Protein AF-A0A538Q6Q7-F1 (afdb_monomer)

Nearest PDB structures (foldseek):
  5xlx-assembly1_D  TM=7.899E-01  e=2.349E-04  Pseudomonas aeruginosa PAO1
  5xly-assembly1_A  TM=3.651E-01  e=7.826E-05  Pseudomonas aeruginosa PAO1
  5y4s-assembly9_I  TM=3.661E-01  e=9.799E-04  Pseudomonas aeruginosa PAO1
  6gx7-assembly2_F  TM=3.692E-01  e=1.803E-02  synthetic construct
  5n3u-assembly1_B-2  TM=3.814E-01  e=4.110E-02  Nostoc sp. PCC 7120 = FACHB-418

pLDDT: mean 85.72, std 11.38, range [40.69, 98.19]

Secondary structure (DSSP, 8-state):
-------PPPHHHHHHHHHHHHHHHTGGGGHHHHHHHTT-SSHHHHHHHHHHHHHTTHHHHHHHHHHHHHT---HHHHHHHHHHHHT--S-TT-HHHHHGGG-S-HHHHHHT--S-EEEEEE-SSGGGS-HHHHHHHHHHHHHTEEEEEEEEE-GGG--GGGT-SEEEEEETTEEEEEE--

Radius of gyration: 20.29 Å; Cα contacts (8 Å, |Δi|>4): 225; chains: 1; bounding box: 48×34×66 Å

Foldseek 3Di:
DDDDPDPDDDPVLVVLLVVLVVLLVVQLVSQVVLLVQCPPPDPVSNVSSLVSLQASAPSNLLVLLVCLQPPCPDPSSLVSSLSSLLSHDYDVDDVSLVVQCVRPDPSSNVSSDNAADLEAEDEPPQVVDDPVVSVVVVVVNLVRYDQNHKYKYALVNDPPVPPDQWDWDDDPRIIITHHDD

Solvent-accessible surface area (backbone atoms only — not comparable to full-atom values): 10324 Å² total; per-residue (Å²): 138,82,77,81,77,73,92,69,81,50,72,72,51,50,56,51,42,55,48,43,55,54,29,47,75,53,42,60,79,18,41,69,60,38,59,57,33,48,70,45,90,48,67,68,46,20,53,48,21,29,53,37,44,6,70,48,11,66,57,30,46,58,60,49,48,50,38,57,72,71,60,61,86,39,73,67,48,44,52,44,48,39,53,16,59,58,61,37,53,64,77,94,72,45,72,61,54,57,52,32,66,72,44,91,48,69,69,42,30,60,56,57,58,67,63,68,30,65,62,45,81,56,60,91,57,56,80,82,48,56,71,76,55,40,50,56,51,50,53,57,53,56,75,30,38,34,86,87,16,39,39,37,32,36,66,92,48,64,63,82,86,68,78,60,67,52,49,77,46,77,59,89,83,36,43,32,33,32,66,69,128

Sequence (181 aa):
MTTPRAFSLTEAEHRRIERIDQLVLLGAAGVGELMADLNDASWTVRRAAVAGLAALGDDAVDPLCRWLSRDRSSERAISAVVDALSASVGASATPVVLGLFDDPRPAVVSDAAPGVFDAILCRNVLIYFQDERILRVIDRLVEHLAPDGLIAVGASESLLRFGTRLMCEERGSSFFYRCVR

Mean predicted aligned error: 10.94 Å

Structure (mmCIF, N/CA/C/O backbone):
data_AF-A0A538Q6Q7-F1
#
_entry.id   AF-A0A538Q6Q7-F1
#
loop_
_atom_site.group_PDB
_atom_site.id
_atom_site.type_symbol
_atom_site.label_atom_id
_atom_site.label_alt_id
_atom_site.label_comp_id
_atom_site.label_asym_id
_atom_site.label_entity_id
_atom_site.label_seq_id
_atom_site.pdbx_PDB_ins_code
_atom_site.Cartn_x
_atom_site.Cartn_y
_atom_site.Cartn_z
_atom_site.occupancy
_atom_site.B_iso_or_equiv
_atom_site.auth_seq_id
_atom_site.auth_comp_id
_atom_site.auth_asym_id
_atom_site.auth_atom_id
_atom_site.pdbx_PDB_model_num
ATOM 1 N N . MET A 1 1 ? 24.568 2.390 36.985 1.00 40.69 1 MET A N 1
ATOM 2 C CA . MET A 1 1 ? 24.069 1.380 36.029 1.00 40.69 1 MET A CA 1
ATOM 3 C C . MET A 1 1 ? 22.595 1.657 35.802 1.00 40.69 1 MET A C 1
ATOM 5 O O . MET A 1 1 ? 21.788 1.356 36.667 1.00 40.69 1 MET A O 1
ATOM 9 N N . THR A 1 2 ? 22.262 2.337 34.710 1.00 42.75 2 THR A N 1
ATOM 10 C CA . THR A 1 2 ? 20.883 2.637 34.306 1.00 42.75 2 THR A CA 1
ATOM 11 C C . THR A 1 2 ? 20.399 1.471 33.454 1.00 42.75 2 THR A C 1
ATOM 13 O O . THR A 1 2 ? 20.942 1.217 32.382 1.00 42.75 2 THR A O 1
ATOM 16 N N . THR A 1 3 ? 19.436 0.711 33.960 1.00 42.72 3 THR A N 1
ATOM 17 C CA . THR A 1 3 ? 18.770 -0.375 33.235 1.00 42.72 3 THR A CA 1
ATOM 18 C C . THR A 1 3 ? 18.119 0.189 31.964 1.00 42.72 3 THR A C 1
ATOM 20 O O . THR A 1 3 ? 17.468 1.236 32.045 1.00 42.72 3 THR A O 1
ATOM 23 N N . PRO A 1 4 ? 18.261 -0.453 30.791 1.00 42.72 4 PRO A N 1
ATOM 24 C CA . PRO A 1 4 ? 17.541 -0.017 29.605 1.00 42.72 4 PRO A CA 1
ATOM 25 C C . PRO A 1 4 ? 16.043 -0.216 29.853 1.00 42.72 4 PRO A C 1
ATOM 27 O O . PRO A 1 4 ? 15.605 -1.323 30.169 1.00 42.72 4 PRO A O 1
ATOM 30 N N . ARG A 1 5 ? 15.249 0.860 29.754 1.00 50.00 5 ARG A N 1
ATOM 31 C CA . ARG A 1 5 ? 13.786 0.753 29.715 1.00 50.00 5 ARG A CA 1
ATOM 32 C C . ARG A 1 5 ? 13.439 -0.108 28.505 1.00 50.00 5 ARG A C 1
ATOM 34 O O . ARG A 1 5 ? 13.648 0.322 27.373 1.00 50.00 5 ARG A O 1
ATOM 41 N N . ALA A 1 6 ? 12.914 -1.307 28.745 1.00 52.84 6 ALA A N 1
ATOM 42 C CA . ALA A 1 6 ? 12.124 -1.999 27.740 1.00 52.84 6 ALA A CA 1
ATOM 43 C C . ALA A 1 6 ? 11.073 -1.002 27.230 1.00 52.84 6 ALA A C 1
ATOM 45 O O . ALA A 1 6 ? 10.465 -0.294 28.037 1.00 52.84 6 ALA A O 1
ATOM 46 N N . PHE A 1 7 ? 10.917 -0.886 25.913 1.00 58.72 7 PHE A N 1
ATOM 47 C CA . PHE A 1 7 ? 9.891 -0.054 25.289 1.00 58.72 7 PHE A CA 1
ATOM 48 C C . PHE A 1 7 ? 8.505 -0.623 25.642 1.00 58.72 7 PHE A C 1
ATOM 50 O O . PHE A 1 7 ? 7.907 -1.353 24.861 1.00 58.72 7 PHE A O 1
ATOM 57 N N . SER A 1 8 ? 8.023 -0.361 26.857 1.00 78.50 8 SER A N 1
ATOM 58 C CA . SER A 1 8 ? 6.691 -0.746 27.309 1.00 78.50 8 SER A CA 1
ATOM 59 C C . SER A 1 8 ? 5.695 0.304 26.841 1.00 78.50 8 SER A C 1
ATOM 61 O O . SER A 1 8 ? 5.878 1.490 27.131 1.00 78.50 8 SER A O 1
ATOM 63 N N . LEU A 1 9 ? 4.646 -0.134 26.151 1.00 86.81 9 LEU A N 1
ATOM 64 C CA . LEU A 1 9 ? 3.527 0.720 25.770 1.00 86.81 9 LEU A CA 1
ATOM 65 C C . LEU A 1 9 ? 2.916 1.385 27.006 1.00 86.81 9 LEU A C 1
ATOM 67 O O . LEU A 1 9 ? 2.760 0.766 28.061 1.00 86.81 9 LEU A O 1
ATOM 71 N N . THR A 1 10 ? 2.564 2.656 26.870 1.00 93.38 10 THR A N 1
ATOM 72 C CA . THR A 1 10 ? 1.807 3.377 27.891 1.00 93.38 10 THR A CA 1
ATOM 73 C C . THR A 1 10 ? 0.378 2.839 27.969 1.00 93.38 10 THR A C 1
ATOM 75 O O . THR A 1 10 ? -0.171 2.333 26.993 1.00 93.38 10 THR A O 1
ATOM 78 N N . GLU A 1 11 ? -0.272 3.000 29.119 1.00 93.69 11 GLU A N 1
ATOM 79 C CA . GLU A 1 11 ? -1.697 2.672 29.294 1.00 93.69 11 GLU A CA 1
ATOM 80 C C . GLU A 1 11 ? -2.585 3.381 28.255 1.00 93.69 11 GLU A C 1
ATOM 82 O O . GLU A 1 11 ? -3.545 2.828 27.727 1.00 93.69 11 GLU A O 1
ATOM 87 N N . ALA A 1 12 ? -2.237 4.625 27.912 1.00 94.75 12 ALA A N 1
ATOM 88 C CA . ALA A 1 12 ? -2.961 5.382 26.904 1.00 94.75 12 ALA A CA 1
ATOM 89 C C . ALA A 1 12 ? -2.804 4.782 25.495 1.00 94.75 12 ALA A C 1
ATOM 91 O O . ALA A 1 12 ? -3.757 4.833 24.722 1.00 94.75 12 ALA A O 1
ATOM 92 N N . GLU A 1 13 ? -1.628 4.245 25.153 1.00 96.12 13 GLU A N 1
ATOM 93 C CA . GLU A 1 13 ? -1.404 3.543 23.883 1.00 96.12 13 GLU A CA 1
ATOM 94 C C . GLU A 1 13 ? -2.156 2.215 23.841 1.00 96.12 13 GLU A C 1
ATOM 96 O O . GLU A 1 13 ? -2.820 1.960 22.842 1.00 96.12 13 GLU A O 1
ATOM 101 N N . HIS A 1 14 ? -2.138 1.428 24.925 1.00 95.88 14 HIS A N 1
ATOM 102 C CA . HIS A 1 14 ? -2.917 0.186 25.011 1.00 95.88 14 HIS A CA 1
ATOM 103 C C . HIS A 1 14 ? -4.401 0.433 24.740 1.00 95.88 14 HIS A C 1
ATOM 105 O O . HIS A 1 14 ? -4.958 -0.187 23.843 1.00 95.88 14 HIS A O 1
ATOM 111 N N . ARG A 1 15 ? -5.018 1.420 25.404 1.00 96.62 15 ARG A N 1
ATOM 112 C CA . ARG A 1 15 ? -6.436 1.748 25.172 1.00 96.62 15 ARG A CA 1
ATOM 113 C C . ARG A 1 15 ? -6.750 2.156 23.732 1.00 96.62 15 ARG A C 1
ATOM 115 O O . ARG A 1 15 ? -7.837 1.870 23.240 1.00 96.62 15 ARG A O 1
ATOM 122 N N . ARG A 1 16 ? -5.836 2.855 23.047 1.00 97.06 16 ARG A N 1
ATOM 123 C CA . ARG A 1 16 ? -6.036 3.228 21.634 1.00 97.06 16 ARG A CA 1
ATOM 124 C C . ARG A 1 16 ? -5.852 2.037 20.695 1.00 97.06 16 ARG A C 1
ATOM 126 O O . ARG A 1 16 ? -6.595 1.934 19.729 1.00 97.06 16 ARG A O 1
ATOM 133 N N . ILE A 1 17 ? -4.928 1.128 20.999 1.00 97.25 17 ILE A N 1
ATOM 134 C CA . ILE A 1 17 ? -4.758 -0.124 20.249 1.00 97.25 17 ILE A CA 1
ATOM 135 C C . ILE A 1 17 ? -5.982 -1.031 20.440 1.00 97.25 17 ILE A C 1
ATOM 137 O O . ILE A 1 17 ? -6.540 -1.497 19.457 1.00 97.25 17 ILE A O 1
ATOM 141 N N . GLU A 1 18 ? -6.491 -1.176 21.664 1.00 96.94 18 GLU A N 1
ATOM 142 C CA . GLU A 1 18 ? -7.738 -1.912 21.915 1.00 96.94 18 GLU A CA 1
ATOM 143 C C . GLU A 1 18 ? -8.925 -1.291 21.165 1.00 96.94 18 GLU A C 1
ATOM 145 O O . GLU A 1 18 ? -9.759 -2.011 20.619 1.00 96.94 18 GLU A O 1
ATOM 150 N N . ARG A 1 19 ? -8.998 0.048 21.080 1.00 97.75 19 ARG A N 1
ATOM 151 C CA . ARG A 1 19 ? -10.000 0.739 20.252 1.00 97.75 19 ARG A CA 1
ATOM 152 C C . ARG A 1 19 ? -9.874 0.351 18.778 1.00 97.75 19 ARG A C 1
ATOM 154 O O . ARG A 1 19 ? -10.895 0.097 18.149 1.00 97.75 19 ARG A O 1
ATOM 161 N N . ILE A 1 20 ? -8.656 0.310 18.240 1.00 98.19 20 ILE A N 1
ATOM 162 C CA . ILE A 1 20 ? -8.386 -0.123 16.861 1.00 98.19 20 ILE A CA 1
ATOM 163 C C . ILE A 1 20 ? -8.899 -1.549 16.643 1.00 98.19 20 ILE A C 1
ATOM 165 O O . ILE A 1 20 ? -9.608 -1.785 15.668 1.00 98.19 20 ILE A O 1
ATOM 169 N N . ASP A 1 21 ? -8.644 -2.467 17.578 1.00 97.75 21 ASP A N 1
ATOM 170 C CA . ASP A 1 21 ? -9.140 -3.845 17.484 1.00 97.75 21 ASP A CA 1
ATOM 171 C C . ASP A 1 21 ? -10.678 -3.893 17.443 1.00 97.75 21 ASP A C 1
ATOM 173 O O . ASP A 1 21 ? -11.260 -4.636 16.652 1.00 97.75 21 ASP A O 1
ATOM 177 N N . GLN A 1 22 ? -11.360 -3.047 18.227 1.00 97.88 22 GLN A N 1
ATOM 178 C CA . GLN A 1 22 ? -12.822 -2.922 18.154 1.00 97.88 22 GLN A CA 1
ATOM 179 C C . GLN A 1 22 ? -13.298 -2.366 16.806 1.00 97.88 22 GLN A C 1
ATOM 181 O O . GLN A 1 22 ? -14.300 -2.838 16.276 1.00 97.88 22 GLN A O 1
ATOM 186 N N . LEU A 1 23 ? -12.594 -1.387 16.227 1.00 98.12 23 LEU A N 1
ATOM 187 C CA . LEU A 1 23 ? -12.933 -0.841 14.909 1.00 98.12 23 LEU A CA 1
ATOM 188 C C . LEU A 1 23 ? -12.783 -1.891 13.803 1.00 98.12 23 LEU A C 1
ATOM 190 O O . LEU A 1 23 ? -13.618 -1.937 12.904 1.00 98.12 23 LEU A O 1
ATOM 194 N N . VAL A 1 24 ? -11.776 -2.764 13.890 1.00 96.94 24 VAL A N 1
ATOM 195 C CA . VAL A 1 24 ? -11.612 -3.889 12.955 1.00 96.94 24 VAL A CA 1
ATOM 196 C C . VAL A 1 24 ? -12.802 -4.849 13.044 1.00 96.94 24 VAL A C 1
ATOM 198 O O . VAL A 1 24 ? -13.321 -5.279 12.017 1.00 96.94 24 VAL A O 1
ATOM 201 N N . LEU A 1 25 ? -13.311 -5.129 14.249 1.00 96.44 25 LEU A N 1
ATOM 202 C CA . LEU A 1 25 ? -14.508 -5.965 14.429 1.00 96.44 25 LEU A CA 1
ATOM 203 C C . LEU A 1 25 ? -15.784 -5.346 13.830 1.00 96.44 25 LEU A C 1
ATOM 205 O O . LEU A 1 25 ? -16.726 -6.077 13.529 1.00 96.44 25 LEU A O 1
ATOM 209 N N . LEU A 1 26 ? -15.828 -4.023 13.641 1.00 96.56 26 LEU A N 1
ATOM 210 C CA . LEU A 1 26 ? -16.947 -3.330 12.991 1.00 96.56 26 LEU A CA 1
ATOM 211 C C . LEU A 1 26 ? -16.911 -3.411 11.453 1.00 96.56 26 LEU A C 1
ATOM 213 O O . LEU A 1 26 ? -17.870 -2.977 10.809 1.00 96.56 26 LEU A O 1
ATOM 217 N N . GLY A 1 27 ? -15.839 -3.941 10.853 1.00 94.19 27 GLY A N 1
ATOM 218 C CA . GLY A 1 27 ? -15.705 -4.057 9.398 1.00 94.19 27 GLY A CA 1
ATOM 219 C C . GLY A 1 27 ? -15.633 -2.695 8.698 1.00 94.19 27 GLY A C 1
ATOM 220 O O . GLY A 1 27 ? -15.076 -1.731 9.231 1.00 94.19 27 GLY A O 1
ATOM 221 N N . ALA A 1 28 ? -16.270 -2.582 7.527 1.00 93.19 28 ALA A N 1
ATOM 222 C CA . ALA A 1 28 ? -16.399 -1.340 6.755 1.00 93.19 28 ALA A CA 1
ATOM 223 C C . ALA A 1 28 ? -16.788 -0.092 7.578 1.00 93.19 28 ALA A C 1
ATOM 225 O O . ALA A 1 28 ? -16.322 1.013 7.290 1.00 93.19 28 ALA A O 1
ATOM 226 N N . ALA A 1 29 ? -17.616 -0.239 8.620 1.00 96.12 29 ALA A N 1
ATOM 227 C CA . ALA A 1 29 ? -18.034 0.885 9.462 1.00 96.12 29 ALA A CA 1
ATOM 228 C C . ALA A 1 29 ? -16.882 1.482 10.296 1.00 96.12 29 ALA A C 1
ATOM 230 O O . ALA A 1 29 ? -16.939 2.655 10.663 1.00 96.12 29 ALA A O 1
ATOM 231 N N . GLY A 1 30 ? -15.832 0.701 10.576 1.00 96.56 30 GLY A N 1
ATOM 232 C CA . GLY A 1 30 ? -14.651 1.138 11.322 1.00 96.56 30 GLY A CA 1
ATOM 233 C C . GLY A 1 30 ? -13.582 1.836 10.474 1.00 96.56 30 GLY A C 1
ATOM 234 O O . GLY A 1 30 ? -12.715 2.512 11.028 1.00 96.56 30 GLY A O 1
ATOM 235 N N . VAL A 1 31 ? -13.644 1.724 9.141 1.00 96.00 31 VAL A N 1
ATOM 236 C CA . VAL A 1 31 ? -12.573 2.175 8.229 1.00 96.00 31 VAL A CA 1
ATOM 237 C C . VAL A 1 31 ? -12.261 3.664 8.381 1.00 96.00 31 VAL A C 1
ATOM 239 O O . VAL A 1 31 ? -11.093 4.039 8.455 1.00 96.00 31 VAL A O 1
ATOM 242 N N . GLY A 1 32 ? -13.280 4.523 8.467 1.00 94.75 32 GLY A N 1
ATOM 243 C CA . GLY A 1 32 ? -13.073 5.973 8.568 1.00 94.75 32 GLY A CA 1
ATOM 244 C C . GLY A 1 32 ? -12.296 6.389 9.822 1.00 94.75 32 GLY A C 1
ATOM 245 O O . GLY A 1 32 ? -11.403 7.232 9.749 1.00 94.75 32 GLY A O 1
ATOM 246 N N . GLU A 1 33 ? -12.588 5.759 10.960 1.00 96.56 33 GLU A N 1
ATOM 247 C CA . GLU A 1 33 ? -11.885 6.008 12.225 1.00 96.56 33 GLU A CA 1
ATOM 248 C C . GLU A 1 33 ? -10.461 5.435 12.206 1.00 96.56 33 GLU A C 1
ATOM 250 O O . GLU A 1 33 ? -9.523 6.108 12.632 1.00 96.56 33 GLU A O 1
ATOM 255 N N . LEU A 1 34 ? -10.271 4.241 11.635 1.00 96.50 34 LEU A N 1
ATOM 256 C CA . LEU A 1 34 ? -8.939 3.655 11.451 1.00 96.50 34 LEU A CA 1
ATOM 257 C C . LEU A 1 34 ? -8.045 4.526 10.557 1.00 96.50 34 LEU A C 1
ATOM 259 O O . LEU A 1 34 ? -6.856 4.688 10.828 1.00 96.50 34 LEU A O 1
ATOM 263 N N . MET A 1 35 ? -8.611 5.135 9.512 1.00 94.25 35 MET A N 1
ATOM 264 C CA . MET A 1 35 ? -7.888 6.089 8.669 1.00 94.25 35 MET A CA 1
ATOM 265 C C . MET A 1 35 ? -7.459 7.341 9.447 1.00 94.25 35 MET A C 1
ATOM 267 O O . MET A 1 35 ? -6.375 7.868 9.196 1.00 94.25 35 MET A O 1
ATOM 271 N N . ALA A 1 36 ? -8.260 7.811 10.409 1.00 92.69 36 ALA A N 1
ATOM 272 C CA . ALA A 1 36 ? -7.871 8.923 11.276 1.00 92.69 36 ALA A CA 1
ATOM 273 C C . ALA A 1 36 ? -6.697 8.547 12.204 1.00 92.69 36 ALA A C 1
ATOM 275 O O . ALA A 1 36 ? -5.786 9.357 12.406 1.00 92.69 36 ALA A O 1
ATOM 276 N N . ASP A 1 37 ? -6.662 7.302 12.693 1.00 94.81 37 ASP A N 1
ATOM 277 C CA . ASP A 1 37 ? -5.577 6.777 13.536 1.00 94.81 37 ASP A CA 1
ATOM 278 C C . ASP A 1 37 ? -4.221 6.681 12.815 1.00 94.81 37 ASP A C 1
ATOM 280 O O . ASP A 1 37 ? -3.173 6.649 13.468 1.00 94.81 37 ASP A O 1
ATOM 284 N N . LEU A 1 38 ? -4.187 6.743 11.477 1.00 92.31 38 LEU A N 1
ATOM 285 C CA . LEU A 1 38 ? -2.936 6.836 10.708 1.00 92.31 38 LEU A CA 1
ATOM 286 C C . LEU A 1 38 ? -2.121 8.097 11.030 1.00 92.31 38 LEU A C 1
ATOM 288 O O . LEU A 1 38 ? -0.931 8.160 10.714 1.00 92.31 38 LEU A O 1
ATOM 292 N N . ASN A 1 39 ? -2.731 9.098 11.666 1.00 89.81 39 ASN A N 1
ATOM 293 C CA . ASN A 1 39 ? -2.060 10.318 12.097 1.00 89.81 39 ASN A CA 1
ATOM 294 C C . ASN A 1 39 ? -1.835 10.389 13.622 1.00 89.81 39 ASN A C 1
ATOM 296 O O . ASN A 1 39 ? -1.448 11.447 14.121 1.00 89.81 39 ASN A O 1
ATOM 300 N N . ASP A 1 40 ? -2.043 9.293 14.369 1.00 93.06 40 ASP A N 1
ATOM 301 C CA . ASP A 1 40 ? -1.769 9.256 15.815 1.00 93.06 40 ASP A CA 1
ATOM 302 C C . ASP A 1 40 ? -0.306 9.634 16.100 1.00 93.06 40 ASP A C 1
ATOM 304 O O . ASP A 1 40 ? 0.605 9.331 15.323 1.00 93.06 40 ASP A O 1
ATOM 308 N N . ALA A 1 41 ? -0.050 10.310 17.222 1.00 91.00 41 ALA A N 1
ATOM 309 C CA . ALA A 1 41 ? 1.297 10.737 17.597 1.00 91.00 41 ALA A CA 1
ATOM 310 C C . ALA A 1 41 ? 2.235 9.541 17.866 1.00 91.00 41 ALA A C 1
ATOM 312 O O . ALA A 1 41 ? 3.423 9.589 17.525 1.00 91.00 41 ALA A O 1
ATOM 313 N N . SER A 1 42 ? 1.703 8.450 18.423 1.00 93.31 42 SER A N 1
ATOM 314 C CA . SER A 1 42 ? 2.438 7.217 18.695 1.00 93.31 42 SER A CA 1
ATOM 315 C C . SER A 1 42 ? 2.624 6.400 17.423 1.00 93.31 42 SER A C 1
ATOM 317 O O . SER A 1 42 ? 1.673 6.020 16.743 1.00 93.31 42 SER A O 1
ATOM 319 N N . TRP A 1 43 ? 3.881 6.075 17.117 1.00 92.44 43 TRP A N 1
ATOM 320 C CA . TRP A 1 43 ? 4.210 5.199 15.994 1.00 92.44 43 TRP A CA 1
A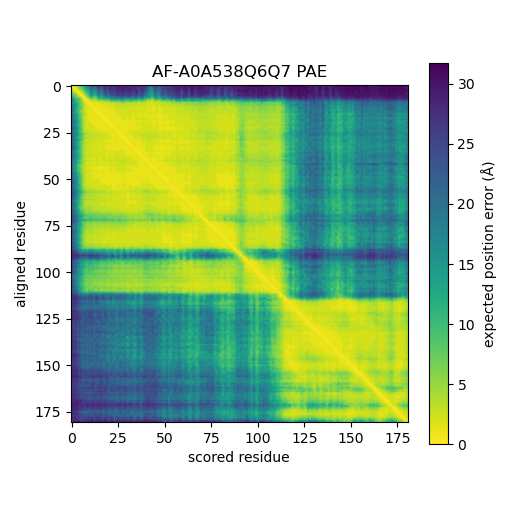TOM 321 C C . TRP A 1 43 ? 3.563 3.818 16.126 1.00 92.44 43 TRP A C 1
ATOM 323 O O . TRP A 1 43 ? 3.095 3.275 15.128 1.00 92.44 43 TRP A O 1
ATOM 333 N N . THR A 1 44 ? 3.485 3.275 17.343 1.00 94.06 44 THR A N 1
ATOM 334 C CA . THR A 1 44 ? 2.921 1.940 17.562 1.00 94.06 44 THR A CA 1
ATOM 335 C C . THR A 1 44 ? 1.418 1.916 17.309 1.00 94.06 44 THR A C 1
ATOM 337 O O . THR A 1 44 ? 0.932 0.991 16.664 1.00 94.06 44 THR A O 1
ATOM 340 N N . VAL A 1 45 ? 0.696 2.963 17.725 1.00 95.69 45 VAL A N 1
ATOM 341 C CA . VAL A 1 45 ? -0.742 3.103 17.439 1.00 95.69 45 VAL A CA 1
ATOM 342 C C . VAL A 1 45 ? -0.978 3.224 15.931 1.00 95.69 45 VAL A C 1
ATOM 344 O O . VAL A 1 45 ? -1.802 2.497 15.386 1.00 95.69 45 VAL A O 1
ATOM 347 N N . ARG A 1 46 ? -0.181 4.040 15.222 1.00 94.81 46 ARG A N 1
ATOM 348 C CA . ARG A 1 46 ? -0.266 4.129 13.752 1.00 94.81 46 ARG A CA 1
ATOM 349 C C . ARG A 1 46 ? -0.051 2.776 13.072 1.00 94.81 46 ARG A C 1
ATOM 351 O O . ARG A 1 46 ? -0.766 2.442 12.135 1.00 94.81 46 ARG A O 1
ATOM 358 N N . ARG A 1 47 ? 0.929 1.984 13.525 1.00 95.62 47 ARG A N 1
ATOM 359 C CA . ARG A 1 47 ? 1.188 0.643 12.969 1.00 95.62 47 ARG A CA 1
ATOM 360 C C . ARG A 1 47 ? 0.052 -0.336 13.243 1.00 95.62 47 ARG A C 1
ATOM 362 O O . ARG A 1 47 ? -0.236 -1.143 12.365 1.00 95.62 47 ARG A O 1
ATOM 369 N N . ALA A 1 48 ? -0.592 -0.251 14.407 1.00 96.62 48 ALA A N 1
ATOM 370 C CA . ALA A 1 48 ? -1.795 -1.028 14.691 1.00 96.62 48 ALA A CA 1
ATOM 371 C C . ALA A 1 48 ? -2.938 -0.648 13.734 1.00 96.62 48 ALA A C 1
ATOM 373 O O . ALA A 1 48 ? -3.567 -1.534 13.168 1.00 96.62 48 ALA A O 1
ATOM 374 N N . ALA A 1 49 ? -3.141 0.646 13.464 1.00 97.19 49 ALA A N 1
ATOM 375 C CA . ALA A 1 49 ? -4.166 1.111 12.526 1.00 97.19 49 ALA A CA 1
ATOM 376 C C . ALA A 1 49 ? -3.913 0.627 11.087 1.00 97.19 49 ALA A C 1
ATOM 378 O O . ALA A 1 49 ? -4.833 0.138 10.436 1.00 97.19 49 ALA A O 1
ATOM 379 N N . VAL A 1 50 ? -2.661 0.685 10.612 1.00 96.44 50 VAL A N 1
ATOM 380 C CA . VAL A 1 50 ? -2.259 0.119 9.307 1.00 96.44 50 VAL A CA 1
ATOM 381 C C . VAL A 1 50 ? -2.559 -1.379 9.238 1.00 96.44 50 VAL A C 1
ATOM 383 O O . VAL A 1 50 ? -3.148 -1.837 8.263 1.00 96.44 50 VAL A O 1
ATOM 386 N N . ALA A 1 51 ? -2.184 -2.141 10.271 1.00 95.50 51 ALA A N 1
ATOM 387 C CA . ALA A 1 51 ? -2.451 -3.577 10.325 1.00 95.50 51 ALA A CA 1
ATOM 388 C C . ALA A 1 51 ? -3.958 -3.883 10.349 1.00 95.50 51 ALA A C 1
ATOM 390 O O . ALA A 1 51 ? -4.403 -4.804 9.668 1.00 95.50 51 ALA A O 1
ATOM 391 N N . GLY A 1 52 ? -4.743 -3.086 11.078 1.00 96.25 52 GLY A N 1
ATOM 392 C CA . GLY A 1 52 ? -6.199 -3.196 11.112 1.00 96.25 52 GLY A CA 1
ATOM 393 C C . GLY A 1 52 ? -6.841 -2.934 9.750 1.00 96.25 52 GLY A C 1
ATOM 394 O O . GLY A 1 52 ? -7.639 -3.742 9.288 1.00 96.25 52 GLY A O 1
ATOM 395 N N . LEU A 1 53 ? -6.445 -1.856 9.063 1.00 95.81 53 LEU A N 1
ATOM 396 C CA . LEU A 1 53 ? -6.913 -1.551 7.704 1.00 95.81 53 LEU A CA 1
ATOM 397 C C . LEU A 1 53 ? -6.544 -2.651 6.704 1.00 95.81 53 LEU A C 1
ATOM 399 O O . LEU A 1 53 ? -7.372 -3.026 5.880 1.00 95.81 53 LEU A O 1
ATOM 403 N N . ALA A 1 54 ? -5.329 -3.194 6.789 1.00 92.88 54 ALA A N 1
ATOM 404 C CA . ALA A 1 54 ? -4.906 -4.306 5.944 1.00 92.88 54 ALA A CA 1
ATOM 405 C C . ALA A 1 54 ? -5.767 -5.562 6.177 1.00 92.88 54 ALA A C 1
ATOM 407 O O . ALA A 1 54 ? -6.196 -6.202 5.217 1.00 92.88 54 ALA A O 1
ATOM 408 N N . ALA A 1 55 ? -6.068 -5.883 7.442 1.00 93.06 55 ALA A N 1
ATOM 409 C CA . ALA A 1 55 ? -6.894 -7.030 7.819 1.00 93.06 55 ALA A CA 1
ATOM 410 C C . ALA A 1 55 ? -8.355 -6.914 7.351 1.00 93.06 55 ALA A C 1
ATOM 412 O O . ALA A 1 55 ? -8.994 -7.937 7.118 1.00 93.06 55 ALA A O 1
ATOM 413 N N . LEU A 1 56 ? -8.870 -5.690 7.195 1.00 92.44 56 LEU A N 1
ATOM 414 C CA . LEU A 1 56 ? -10.210 -5.442 6.656 1.00 92.44 56 LEU A CA 1
ATOM 415 C C . LEU A 1 56 ? -10.331 -5.739 5.154 1.00 92.44 56 LEU A C 1
ATOM 417 O O . LEU A 1 56 ? -11.448 -5.901 4.665 1.00 92.44 56 LEU A O 1
ATOM 421 N N . GLY A 1 57 ? -9.218 -5.840 4.423 1.00 88.19 57 GLY A N 1
ATOM 422 C CA . GLY A 1 57 ? -9.255 -6.259 3.024 1.00 88.19 57 GLY A CA 1
ATOM 423 C C . GLY A 1 57 ? -10.076 -5.317 2.142 1.00 88.19 57 GLY A C 1
ATOM 424 O O . GLY A 1 57 ? -9.956 -4.092 2.233 1.00 88.19 57 GLY A O 1
ATOM 425 N N . ASP A 1 58 ? -10.947 -5.908 1.322 1.00 84.62 58 ASP A N 1
ATOM 426 C CA . ASP A 1 58 ? -11.804 -5.226 0.344 1.00 84.62 58 ASP A CA 1
ATOM 427 C C . ASP A 1 58 ? -12.643 -4.079 0.955 1.00 84.62 58 ASP A C 1
ATOM 429 O O . ASP A 1 58 ? -12.847 -3.056 0.296 1.00 84.62 58 ASP A O 1
ATOM 433 N N . ASP A 1 59 ? -13.054 -4.185 2.227 1.00 90.00 59 ASP A N 1
ATOM 434 C CA . ASP A 1 59 ? -13.790 -3.124 2.937 1.00 90.00 59 ASP A CA 1
ATOM 435 C C . ASP A 1 59 ? -12.968 -1.826 3.069 1.00 90.00 59 ASP A C 1
ATOM 437 O O . ASP A 1 59 ? -13.523 -0.722 3.081 1.00 90.00 59 ASP A O 1
ATOM 441 N N . ALA A 1 60 ? -11.640 -1.945 3.170 1.00 92.25 60 ALA A N 1
ATOM 442 C CA . ALA A 1 60 ? -10.716 -0.825 3.318 1.00 92.25 60 ALA A CA 1
ATOM 443 C C . ALA A 1 60 ? -10.045 -0.412 1.998 1.00 92.25 60 ALA A C 1
ATOM 445 O O . ALA A 1 60 ? -9.728 0.769 1.839 1.00 92.25 60 ALA A O 1
ATOM 446 N N . VAL A 1 61 ? -9.860 -1.327 1.038 1.00 89.62 61 VAL A N 1
ATOM 447 C CA . VAL A 1 61 ? -9.173 -1.054 -0.242 1.00 89.62 61 VAL A CA 1
ATOM 448 C C . VAL A 1 61 ? -9.805 0.126 -0.984 1.00 89.62 61 VAL A C 1
ATOM 450 O O . VAL A 1 61 ? -9.124 1.105 -1.296 1.00 89.62 61 VAL A O 1
ATOM 453 N N . ASP A 1 62 ? -11.117 0.092 -1.211 1.00 89.38 62 ASP A N 1
ATOM 454 C CA . ASP A 1 62 ? -11.813 1.122 -1.988 1.00 89.38 62 ASP A CA 1
ATOM 455 C C . ASP A 1 62 ? -11.740 2.526 -1.349 1.00 89.38 62 ASP A C 1
ATOM 457 O O . ASP A 1 62 ? -11.495 3.511 -2.062 1.00 89.38 62 ASP A O 1
ATOM 461 N N . PRO A 1 63 ? -11.979 2.690 -0.031 1.00 92.12 63 PRO A N 1
ATOM 462 C CA . PRO A 1 63 ? -11.728 3.950 0.668 1.00 92.12 63 PRO A CA 1
ATOM 463 C C . PRO A 1 63 ? -10.276 4.438 0.574 1.00 92.12 63 PRO A C 1
ATOM 465 O O . PRO A 1 63 ? -10.052 5.621 0.302 1.00 92.12 63 PRO A O 1
ATOM 468 N N . LEU A 1 64 ? -9.297 3.547 0.754 1.00 92.31 64 LEU 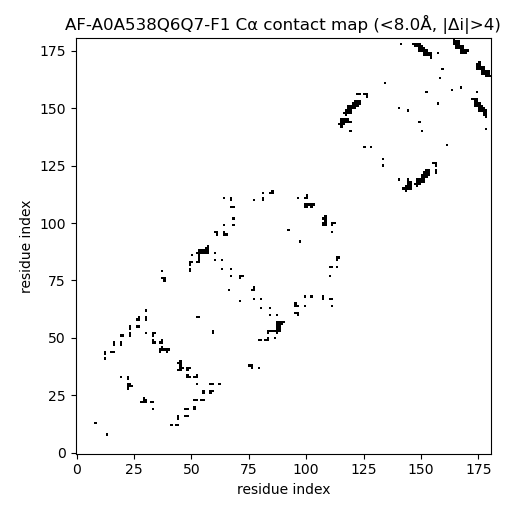A N 1
ATOM 469 C CA . LEU A 1 64 ? -7.873 3.888 0.747 1.00 92.31 64 LEU A CA 1
ATOM 470 C C . LEU A 1 64 ? -7.399 4.354 -0.635 1.00 92.31 64 LEU A C 1
ATOM 472 O O . LEU A 1 64 ? -6.747 5.395 -0.742 1.00 92.31 64 LEU A O 1
ATOM 476 N N . CYS A 1 65 ? -7.794 3.658 -1.703 1.00 90.88 65 CYS A N 1
ATOM 477 C CA . CYS A 1 65 ? -7.505 4.071 -3.075 1.00 90.88 65 CYS A CA 1
ATOM 478 C C . CYS A 1 65 ? -8.113 5.446 -3.392 1.00 90.88 65 CYS A C 1
ATOM 480 O O . CYS A 1 65 ? -7.433 6.329 -3.915 1.00 90.88 65 CYS A O 1
ATOM 482 N N . ARG A 1 66 ? -9.375 5.687 -3.007 1.00 90.56 66 ARG A N 1
ATOM 483 C CA . ARG A 1 66 ? -10.013 7.003 -3.198 1.00 90.56 66 ARG A CA 1
ATOM 484 C C . ARG A 1 66 ? -9.279 8.117 -2.457 1.00 90.56 66 ARG A C 1
ATOM 486 O O . ARG A 1 66 ? -9.135 9.211 -3.006 1.00 90.56 66 ARG A O 1
ATOM 493 N N . TRP A 1 67 ? -8.804 7.846 -1.246 1.00 92.75 67 TRP A N 1
ATOM 494 C CA . TRP A 1 67 ? -8.016 8.797 -0.466 1.00 92.75 67 TRP A CA 1
ATOM 495 C C . TRP A 1 67 ? -6.657 9.094 -1.117 1.00 92.75 67 TRP A C 1
ATOM 497 O O . TRP A 1 67 ? -6.263 10.262 -1.193 1.00 92.75 67 TRP A O 1
ATOM 507 N N . LEU A 1 68 ? -5.977 8.074 -1.666 1.00 91.00 68 LEU A N 1
ATOM 508 C CA . LEU A 1 68 ? -4.730 8.247 -2.425 1.00 91.00 68 LEU A CA 1
ATOM 509 C C . LEU A 1 68 ? -4.910 9.107 -3.673 1.00 91.00 68 LEU A C 1
ATOM 511 O O . LEU A 1 68 ? -3.969 9.800 -4.049 1.00 91.00 68 LEU A O 1
ATOM 515 N N . SER A 1 69 ? -6.086 9.105 -4.301 1.00 90.06 69 SER A N 1
ATOM 516 C CA . SER A 1 69 ? -6.373 10.020 -5.408 1.00 90.06 69 SER A CA 1
ATOM 517 C C . SER A 1 69 ? -6.778 11.417 -4.937 1.00 90.06 69 SER A C 1
ATOM 519 O O . SER A 1 69 ? -6.451 12.400 -5.599 1.00 90.06 69 SER A O 1
ATOM 521 N N . ARG A 1 70 ? -7.524 11.568 -3.841 1.00 90.19 70 ARG A N 1
ATOM 522 C CA . ARG A 1 70 ? -8.189 12.851 -3.540 1.00 90.19 70 ARG A CA 1
ATOM 523 C C . ARG A 1 70 ? -7.474 13.705 -2.508 1.00 90.19 70 ARG A C 1
ATOM 525 O O . ARG A 1 70 ? -7.325 14.901 -2.736 1.00 90.19 70 ARG A O 1
ATOM 532 N N . ASP A 1 71 ? -7.038 13.104 -1.409 1.00 88.00 71 ASP A N 1
ATOM 533 C CA . ASP A 1 71 ? -6.730 13.855 -0.192 1.00 88.00 71 ASP A CA 1
ATOM 534 C C . ASP A 1 71 ? -5.230 13.956 0.077 1.00 88.00 71 ASP A C 1
ATOM 536 O O . ASP A 1 71 ? -4.739 15.056 0.317 1.00 88.00 71 ASP A O 1
ATOM 540 N N . ARG A 1 72 ? -4.494 12.833 0.019 1.00 88.19 72 ARG A N 1
ATOM 541 C CA . ARG A 1 72 ? -3.014 12.783 0.089 1.00 88.19 72 ARG A CA 1
ATOM 542 C C . ARG A 1 72 ? -2.385 13.769 1.095 1.00 88.19 72 ARG A C 1
ATOM 544 O O . ARG A 1 72 ? -1.409 14.450 0.790 1.00 88.19 72 ARG A O 1
ATOM 551 N N . SER A 1 73 ? -2.953 13.875 2.297 1.00 83.88 73 SER A N 1
ATOM 552 C CA . SER A 1 73 ? -2.744 15.036 3.180 1.00 83.88 73 SER A CA 1
ATOM 553 C C . SER A 1 73 ? -1.329 15.172 3.762 1.00 83.88 73 SER A C 1
ATOM 555 O O . SER A 1 73 ? -0.947 16.252 4.211 1.00 83.88 73 SER A O 1
ATOM 557 N N . SER A 1 74 ? -0.544 14.091 3.781 1.00 87.56 74 SER A N 1
ATOM 558 C CA . SER A 1 74 ? 0.874 14.112 4.154 1.00 87.56 74 SER A CA 1
ATOM 559 C C . SER A 1 74 ? 1.612 12.878 3.635 1.00 87.56 74 SER A C 1
ATOM 561 O O . SER A 1 74 ? 1.016 11.807 3.534 1.00 87.56 74 SER A O 1
ATOM 563 N N . GLU A 1 75 ? 2.927 12.992 3.418 1.00 87.44 75 GLU A N 1
ATOM 564 C CA . GLU A 1 75 ? 3.811 11.865 3.053 1.00 87.44 75 GLU A CA 1
ATOM 565 C C . GLU A 1 75 ? 3.723 10.697 4.041 1.00 87.44 75 GLU A C 1
ATOM 567 O O . GLU A 1 75 ? 3.747 9.530 3.660 1.00 87.44 75 GLU A O 1
ATOM 572 N N . ARG A 1 76 ? 3.556 11.002 5.333 1.00 86.81 76 ARG A N 1
ATOM 573 C CA . ARG A 1 76 ? 3.382 9.974 6.364 1.00 86.81 76 ARG A CA 1
ATOM 574 C C . ARG A 1 76 ? 2.088 9.190 6.158 1.00 86.81 76 ARG A C 1
ATOM 576 O O . ARG A 1 76 ? 2.103 7.970 6.270 1.00 86.81 76 ARG A O 1
ATOM 583 N N . ALA A 1 77 ? 0.986 9.889 5.894 1.00 87.56 77 ALA A N 1
ATOM 584 C CA . ALA A 1 77 ? -0.306 9.255 5.668 1.00 87.56 77 ALA A CA 1
ATOM 585 C C . ALA A 1 77 ? -0.320 8.488 4.339 1.00 87.56 77 ALA A C 1
ATOM 587 O O . ALA A 1 77 ? -0.802 7.364 4.312 1.00 87.56 77 ALA A O 1
ATOM 588 N N . ILE A 1 78 ? 0.291 9.036 3.281 1.00 90.81 78 ILE A N 1
ATOM 589 C CA . ILE A 1 78 ? 0.490 8.339 2.001 1.00 90.81 78 ILE A CA 1
ATOM 590 C C . ILE A 1 78 ? 1.221 7.017 2.230 1.00 90.81 78 ILE A C 1
ATOM 592 O O . ILE A 1 78 ? 0.681 5.968 1.901 1.00 90.81 78 ILE A O 1
ATOM 596 N N . SER A 1 79 ? 2.390 7.048 2.877 1.00 89.12 79 SER A N 1
ATOM 597 C CA . SER A 1 79 ? 3.160 5.836 3.173 1.00 89.12 79 SER A CA 1
ATOM 598 C C . SER A 1 79 ? 2.362 4.824 3.997 1.00 89.12 79 SER A C 1
ATOM 600 O O . SER A 1 79 ? 2.418 3.636 3.706 1.00 89.12 79 SER A O 1
ATOM 602 N N . ALA A 1 80 ? 1.589 5.269 4.989 1.00 91.00 80 ALA A N 1
ATOM 603 C CA . ALA A 1 80 ? 0.779 4.368 5.804 1.00 91.00 80 ALA A CA 1
ATOM 604 C C . ALA A 1 80 ? -0.381 3.729 5.018 1.00 91.00 80 ALA A C 1
ATOM 606 O O . ALA A 1 80 ? -0.691 2.558 5.223 1.00 91.00 80 ALA A O 1
ATOM 607 N N . VAL A 1 81 ? -1.004 4.480 4.105 1.00 91.56 81 VAL A N 1
ATOM 608 C CA . VAL A 1 81 ? -2.053 3.959 3.222 1.00 91.56 81 VAL A CA 1
ATOM 609 C C . VAL A 1 81 ? -1.472 2.967 2.213 1.00 91.56 81 VAL A C 1
ATOM 611 O O . VAL A 1 81 ? -2.047 1.899 2.026 1.00 91.56 81 VAL A O 1
ATOM 614 N N . VAL A 1 82 ? -0.316 3.272 1.616 1.00 89.75 82 VAL A N 1
ATOM 615 C CA . VAL A 1 82 ? 0.397 2.349 0.718 1.00 89.75 82 VAL A CA 1
ATOM 616 C C . VAL A 1 82 ? 0.785 1.068 1.458 1.00 89.75 82 VAL A C 1
ATOM 618 O O . VAL A 1 82 ? 0.545 -0.020 0.939 1.00 89.75 82 VAL A O 1
ATOM 621 N N . ASP A 1 83 ? 1.302 1.164 2.686 1.00 89.12 83 ASP A N 1
ATOM 622 C CA . ASP A 1 83 ? 1.608 -0.002 3.525 1.00 89.12 83 ASP A CA 1
ATOM 623 C C . ASP A 1 83 ? 0.355 -0.863 3.766 1.00 89.12 83 ASP A C 1
ATOM 625 O O . ASP A 1 83 ? 0.417 -2.088 3.654 1.00 89.12 83 ASP A O 1
ATOM 629 N N . ALA A 1 84 ? -0.783 -0.233 4.084 1.00 90.44 84 ALA A N 1
ATOM 630 C CA . ALA A 1 84 ? -2.042 -0.933 4.337 1.00 90.44 84 ALA A CA 1
ATOM 631 C C . ALA A 1 84 ? -2.574 -1.637 3.080 1.00 90.44 84 ALA A C 1
ATOM 633 O O . ALA A 1 84 ? -2.995 -2.787 3.167 1.00 90.44 84 ALA A O 1
ATOM 634 N N . LEU A 1 85 ? -2.513 -0.978 1.916 1.00 87.75 85 LEU A N 1
ATOM 635 C CA . LEU A 1 85 ? -2.896 -1.563 0.626 1.00 87.75 85 LEU A CA 1
ATOM 636 C C . LEU A 1 85 ? -1.979 -2.729 0.240 1.00 87.75 85 LEU A C 1
ATOM 638 O O . LEU A 1 85 ? -2.466 -3.778 -0.164 1.00 87.75 85 LEU A O 1
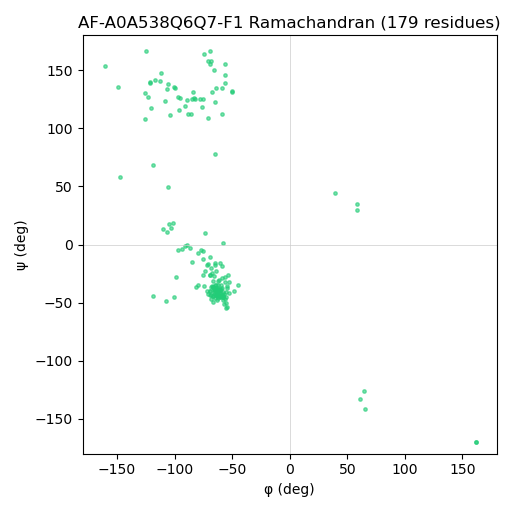ATOM 642 N N . SER A 1 86 ? -0.666 -2.571 0.428 1.00 82.94 86 SER A N 1
ATOM 643 C CA . SER A 1 86 ? 0.337 -3.607 0.134 1.00 82.94 86 SER A CA 1
ATOM 644 C C . SER A 1 86 ? 0.143 -4.869 0.973 1.00 82.94 86 SER A C 1
ATOM 646 O O . SER A 1 86 ? 0.383 -5.977 0.505 1.00 82.94 86 SER A O 1
ATOM 648 N N . ALA A 1 87 ? -0.248 -4.693 2.237 1.00 84.25 87 ALA A N 1
ATOM 649 C CA . ALA A 1 87 ? -0.479 -5.780 3.181 1.00 84.25 87 ALA A CA 1
ATOM 650 C C . ALA A 1 87 ? -1.933 -6.281 3.184 1.00 84.25 87 ALA A C 1
ATOM 652 O O . ALA A 1 87 ? -2.256 -7.182 3.961 1.00 84.25 87 ALA A O 1
ATOM 653 N N . SER A 1 88 ? -2.809 -5.682 2.372 1.00 85.44 88 SER A N 1
ATOM 654 C CA . SER A 1 88 ? -4.236 -5.983 2.372 1.00 85.44 88 SER A CA 1
ATOM 655 C C . SER A 1 88 ? -4.494 -7.425 1.939 1.00 85.44 88 SER A C 1
ATOM 657 O O . SER A 1 88 ? -3.914 -7.920 0.972 1.00 85.44 88 SER A O 1
ATOM 659 N N . VAL A 1 89 ? -5.371 -8.110 2.670 1.00 67.62 89 VAL A N 1
ATOM 660 C CA . VAL A 1 89 ? -5.792 -9.483 2.368 1.00 67.62 89 VAL A CA 1
ATOM 661 C C . VAL A 1 89 ? -7.103 -9.421 1.585 1.00 67.62 89 VAL A C 1
ATOM 663 O O . VAL A 1 89 ? -8.105 -8.956 2.113 1.00 67.62 89 VAL A O 1
ATOM 666 N N . GLY A 1 90 ? -7.121 -9.870 0.330 1.00 64.81 90 GLY A N 1
ATOM 667 C CA . GLY A 1 90 ? -8.302 -9.735 -0.531 1.00 64.81 90 GLY A CA 1
ATOM 668 C C . GLY A 1 90 ? -7.975 -9.902 -2.011 1.00 64.81 90 GLY A C 1
ATOM 669 O O . GLY A 1 90 ? -6.870 -10.320 -2.371 1.00 64.81 90 GLY A O 1
ATOM 670 N N . ALA A 1 91 ? -8.928 -9.600 -2.892 1.00 58.38 91 ALA A N 1
ATOM 671 C CA . ALA A 1 91 ? -8.676 -9.664 -4.328 1.00 58.38 91 ALA A CA 1
ATOM 672 C C . ALA A 1 91 ? -7.737 -8.515 -4.743 1.00 58.38 91 ALA A C 1
ATOM 674 O O . ALA A 1 91 ? -8.143 -7.361 -4.811 1.00 58.38 91 ALA A O 1
ATOM 675 N N . SER A 1 92 ? -6.484 -8.848 -5.079 1.00 54.50 92 SER A N 1
ATOM 676 C CA . SER A 1 92 ? -5.381 -7.926 -5.433 1.00 54.50 92 SER A CA 1
ATOM 677 C C . SER A 1 92 ? -5.641 -6.977 -6.627 1.00 54.50 92 SER A C 1
ATOM 679 O O . SER A 1 92 ? -4.747 -6.228 -7.013 1.00 54.50 92 SER A O 1
ATOM 681 N N . ALA A 1 93 ? -6.823 -7.011 -7.248 1.00 56.16 93 ALA A N 1
ATOM 682 C CA . ALA A 1 93 ? -7.136 -6.277 -8.472 1.00 56.16 93 ALA A CA 1
ATOM 683 C C . ALA A 1 93 ? -8.612 -5.842 -8.528 1.00 56.16 93 ALA A C 1
ATOM 685 O O . ALA A 1 93 ? -9.343 -6.203 -9.455 1.00 56.16 93 ALA A O 1
ATOM 686 N N . THR A 1 94 ? -9.081 -5.071 -7.541 1.00 65.19 94 THR A N 1
ATOM 687 C CA . THR A 1 94 ? -10.382 -4.403 -7.689 1.00 65.19 94 THR A CA 1
ATOM 688 C C . THR A 1 94 ? -10.301 -3.357 -8.815 1.00 65.19 94 THR A C 1
ATOM 690 O O . THR A 1 94 ? -9.235 -2.773 -9.046 1.00 65.19 94 THR A O 1
ATOM 693 N N . PRO A 1 95 ? -11.408 -3.065 -9.529 1.00 72.38 95 PRO A N 1
ATOM 694 C CA . PRO A 1 95 ? -11.436 -2.010 -10.548 1.00 72.38 95 PRO A CA 1
ATOM 695 C C . PRO A 1 95 ? -10.952 -0.650 -10.032 1.00 72.38 95 PRO A C 1
ATOM 697 O O . PRO A 1 95 ? -10.447 0.160 -10.804 1.00 72.38 95 PRO A O 1
ATOM 700 N N . VAL A 1 96 ? -11.085 -0.403 -8.726 1.00 76.31 96 VAL A N 1
ATOM 701 C CA . VAL A 1 96 ? -10.637 0.832 -8.081 1.00 76.31 96 VAL A CA 1
ATOM 702 C C . VAL A 1 96 ? -9.111 0.906 -8.011 1.00 76.31 96 VAL A C 1
ATOM 704 O O . VAL A 1 96 ? -8.563 1.958 -8.329 1.00 76.31 96 VAL A O 1
ATOM 707 N N . VAL A 1 97 ? -8.421 -0.191 -7.672 1.00 76.69 97 VAL A N 1
ATOM 708 C CA . VAL A 1 97 ? -6.946 -0.253 -7.705 1.00 76.69 97 VAL A CA 1
ATOM 709 C C . VAL A 1 97 ? -6.443 -0.054 -9.134 1.00 76.69 97 VAL A C 1
ATOM 711 O O . VAL A 1 97 ? -5.543 0.748 -9.364 1.00 76.69 97 VAL A O 1
ATOM 714 N N . LEU A 1 98 ? -7.071 -0.717 -10.112 1.00 76.56 98 LEU A N 1
ATOM 715 C CA . LEU A 1 98 ? -6.708 -0.565 -11.524 1.00 76.56 98 LEU A CA 1
ATOM 716 C C . LEU A 1 98 ? -6.928 0.869 -12.031 1.00 76.56 98 LEU A C 1
ATOM 718 O O . LEU A 1 98 ? -6.082 1.403 -12.740 1.00 76.56 98 LEU A O 1
ATOM 722 N N . GLY A 1 99 ? -8.011 1.525 -11.610 1.00 82.56 99 GLY A N 1
ATOM 723 C CA . GLY A 1 99 ? -8.303 2.908 -11.989 1.00 82.56 99 GLY A CA 1
ATOM 724 C C . GLY A 1 99 ? -7.296 3.936 -11.460 1.00 82.56 99 GLY A C 1
ATOM 725 O O . GLY A 1 99 ? -7.227 5.041 -11.994 1.00 82.56 99 GLY A O 1
ATOM 726 N N . LEU A 1 100 ? -6.484 3.601 -10.449 1.00 85.31 100 LEU A N 1
ATOM 727 C CA . LEU A 1 100 ? -5.405 4.485 -9.998 1.00 85.31 100 LEU A CA 1
ATOM 728 C C . LEU A 1 100 ? -4.273 4.607 -11.028 1.00 85.31 100 LEU A C 1
ATOM 730 O O . LEU A 1 100 ? -3.601 5.637 -11.057 1.00 85.31 100 LEU A O 1
ATOM 734 N N . PHE A 1 101 ? -4.075 3.599 -11.884 1.00 82.31 101 PHE A N 1
ATOM 735 C CA . PHE A 1 101 ? -3.069 3.645 -12.951 1.00 82.31 101 PHE A CA 1
ATOM 736 C C . PHE A 1 101 ? -3.451 4.596 -14.091 1.00 82.31 101 PHE A C 1
ATOM 738 O O . PHE A 1 101 ? -2.574 5.032 -14.835 1.00 82.31 101 PHE A O 1
ATOM 745 N N . ASP A 1 102 ? -4.730 4.965 -14.185 1.00 85.00 102 ASP A N 1
ATOM 746 C CA . ASP A 1 102 ? -5.227 5.971 -15.125 1.00 85.00 102 ASP A CA 1
ATOM 747 C C . ASP A 1 102 ? -5.122 7.409 -14.566 1.00 85.00 102 ASP A C 1
ATOM 749 O O . ASP A 1 102 ? -5.461 8.373 -15.260 1.00 85.00 102 ASP A O 1
ATOM 753 N N . ASP A 1 103 ? -4.663 7.598 -13.317 1.00 87.69 103 ASP A N 1
ATOM 754 C CA . ASP A 1 103 ? -4.513 8.933 -12.728 1.00 87.69 103 ASP A CA 1
ATOM 755 C C . ASP A 1 103 ? -3.396 9.722 -13.442 1.00 87.69 103 ASP A C 1
ATOM 757 O O . ASP A 1 103 ? -2.273 9.233 -13.586 1.00 87.69 103 ASP A O 1
ATOM 761 N N . PRO A 1 104 ? -3.637 10.979 -13.859 1.00 86.69 104 PRO A N 1
ATOM 762 C CA . PRO A 1 104 ? -2.633 11.763 -14.575 1.00 86.69 104 PRO A CA 1
ATOM 763 C C . PRO A 1 104 ? -1.436 12.182 -13.706 1.00 86.69 104 PRO A C 1
ATOM 765 O O . PRO A 1 104 ? -0.458 12.713 -14.236 1.00 86.69 104 PRO A O 1
ATOM 768 N N . ARG A 1 105 ? -1.492 12.015 -12.376 1.00 87.88 105 ARG A N 1
ATOM 769 C CA . ARG A 1 105 ? -0.403 12.390 -11.464 1.00 87.88 105 ARG A CA 1
ATOM 770 C C . ARG A 1 105 ? 0.545 11.208 -11.248 1.00 87.88 105 ARG A C 1
ATOM 772 O O . ARG A 1 105 ? 0.149 10.233 -10.609 1.00 87.88 105 ARG A O 1
ATOM 779 N N . PRO A 1 106 ? 1.837 11.334 -11.613 1.00 80.38 106 PRO A N 1
ATOM 780 C CA . PRO A 1 106 ? 2.814 10.255 -11.443 1.00 80.38 106 PRO A CA 1
ATOM 781 C C . PRO A 1 106 ? 2.941 9.731 -10.007 1.00 80.38 106 PRO A C 1
ATOM 783 O O . PRO A 1 106 ? 3.179 8.546 -9.806 1.00 80.38 106 PRO A O 1
ATOM 786 N N . ALA A 1 107 ? 2.753 10.595 -9.005 1.00 85.12 107 ALA A N 1
ATOM 787 C CA . ALA A 1 107 ? 2.808 10.195 -7.600 1.00 85.12 107 ALA A CA 1
ATOM 788 C C . ALA A 1 107 ? 1.677 9.225 -7.214 1.00 85.12 107 ALA A C 1
ATOM 790 O O . ALA A 1 107 ? 1.920 8.280 -6.477 1.00 85.12 107 ALA A O 1
ATOM 791 N N . VAL A 1 108 ? 0.457 9.423 -7.732 1.00 88.62 108 VAL A N 1
ATOM 792 C CA . VAL A 1 108 ? -0.681 8.533 -7.440 1.00 88.62 108 VAL A CA 1
ATOM 793 C C . VAL A 1 108 ? -0.454 7.169 -8.072 1.00 88.62 108 VAL A C 1
ATOM 795 O O . VAL A 1 108 ? -0.572 6.161 -7.387 1.00 88.62 108 VAL A O 1
ATOM 798 N N . VAL A 1 109 ? -0.055 7.152 -9.345 1.00 84.31 109 VAL A N 1
ATOM 799 C CA . VAL A 1 109 ? 0.253 5.917 -10.080 1.00 84.31 109 VAL A CA 1
ATOM 800 C C . VAL A 1 109 ? 1.374 5.135 -9.392 1.00 84.31 109 VAL A C 1
ATOM 802 O O . VAL A 1 109 ? 1.280 3.921 -9.246 1.00 84.31 109 VAL A O 1
ATOM 805 N N . SER A 1 110 ? 2.420 5.826 -8.930 1.00 80.31 110 SER A N 1
ATOM 806 C CA . SER A 1 110 ? 3.538 5.195 -8.221 1.00 80.31 110 SER A CA 1
ATOM 807 C C . SER A 1 110 ? 3.114 4.558 -6.897 1.00 80.31 110 SER A C 1
ATOM 809 O O . SER A 1 110 ? 3.577 3.468 -6.576 1.00 80.31 110 SER A O 1
ATOM 811 N N . ASP A 1 111 ? 2.254 5.221 -6.126 1.00 84.62 111 ASP A N 1
ATOM 812 C CA . ASP A 1 111 ? 1.783 4.715 -4.829 1.00 84.62 111 ASP A CA 1
ATOM 813 C C . ASP A 1 111 ? 0.748 3.594 -4.967 1.00 84.62 111 ASP A C 1
ATOM 815 O O . ASP A 1 111 ? 0.598 2.760 -4.077 1.00 84.62 111 ASP A O 1
ATOM 819 N N . ALA A 1 112 ? 0.023 3.581 -6.084 1.00 75.06 112 ALA A N 1
ATOM 820 C CA . ALA A 1 112 ? -0.989 2.589 -6.418 1.00 75.06 112 ALA A CA 1
ATOM 821 C C . ALA A 1 112 ? -0.422 1.255 -6.904 1.00 75.06 112 ALA A C 1
ATOM 823 O O . ALA A 1 112 ? -1.181 0.317 -7.139 1.00 75.06 112 ALA A O 1
ATOM 824 N N . ALA A 1 113 ? 0.898 1.170 -7.057 1.00 68.06 113 ALA A N 1
ATOM 825 C CA . ALA A 1 113 ? 1.587 0.006 -7.574 1.00 68.06 113 ALA A CA 1
ATOM 826 C C . ALA A 1 113 ? 2.330 -0.801 -6.486 1.00 68.06 113 ALA A C 1
ATOM 828 O O . ALA A 1 113 ? 3.511 -1.104 -6.670 1.00 68.06 113 ALA A O 1
ATOM 829 N N . PRO A 1 114 ? 1.723 -1.173 -5.341 1.00 60.34 114 PRO A N 1
ATOM 830 C CA . PRO A 1 114 ? 2.343 -2.171 -4.494 1.00 60.34 114 PRO A CA 1
ATOM 831 C C . PRO A 1 114 ? 2.123 -3.548 -5.120 1.00 60.34 114 PRO A C 1
ATOM 833 O O . PRO A 1 114 ? 0.989 -3.986 -5.303 1.00 60.34 114 PRO A O 1
ATOM 836 N N . GLY A 1 115 ? 3.200 -4.242 -5.480 1.00 66.44 115 GLY A N 1
ATOM 837 C CA . GLY A 1 115 ? 3.053 -5.594 -5.995 1.00 66.44 115 GLY A CA 1
ATOM 838 C C . GLY A 1 115 ? 4.237 -6.131 -6.770 1.00 66.44 115 GLY A C 1
ATOM 839 O O . GLY A 1 115 ? 5.334 -5.578 -6.779 1.00 66.44 115 GLY A O 1
ATOM 840 N N . VAL A 1 116 ? 3.969 -7.271 -7.393 1.00 73.31 116 VAL A N 1
ATOM 841 C CA . VAL A 1 116 ? 4.900 -8.012 -8.230 1.00 73.31 116 VAL A CA 1
ATOM 842 C C . VAL A 1 116 ? 4.666 -7.602 -9.686 1.00 73.31 116 VAL A C 1
ATOM 844 O O . VAL A 1 116 ? 3.544 -7.685 -10.175 1.00 73.31 116 VAL A O 1
ATOM 847 N N . PHE A 1 117 ? 5.713 -7.167 -10.379 1.00 81.94 117 PHE A N 1
ATOM 848 C CA . PHE A 1 117 ? 5.646 -6.639 -11.739 1.00 81.94 117 PHE A CA 1
ATOM 849 C C . PHE A 1 117 ? 6.196 -7.626 -12.768 1.00 81.94 117 PHE A C 1
ATOM 851 O O . PHE A 1 117 ? 7.275 -8.193 -12.584 1.00 81.94 117 PHE A O 1
ATOM 858 N N . ASP A 1 118 ? 5.521 -7.749 -13.910 1.00 86.50 118 ASP A N 1
ATOM 859 C CA . ASP A 1 118 ? 6.063 -8.450 -15.084 1.00 86.50 118 ASP A CA 1
ATOM 860 C C . ASP A 1 118 ? 7.222 -7.677 -15.731 1.00 86.50 118 ASP A C 1
ATOM 862 O O . ASP A 1 118 ? 8.098 -8.254 -16.379 1.00 86.50 118 ASP A O 1
ATOM 866 N N . ALA A 1 119 ? 7.246 -6.354 -15.563 1.00 87.69 119 ALA A N 1
ATOM 867 C CA . ALA A 1 119 ? 8.291 -5.500 -16.100 1.00 87.69 119 ALA A CA 1
ATOM 868 C C . ALA A 1 119 ? 8.547 -4.270 -15.226 1.00 87.69 119 ALA A C 1
ATOM 870 O O . ALA A 1 119 ? 7.618 -3.570 -14.833 1.00 87.69 119 ALA A O 1
ATOM 871 N N . ILE A 1 120 ? 9.823 -3.963 -14.997 1.00 88.69 120 ILE A N 1
ATOM 872 C CA . ILE A 1 120 ? 10.289 -2.761 -14.304 1.00 88.69 120 ILE A CA 1
ATOM 873 C C . ILE A 1 120 ? 11.248 -2.002 -15.226 1.00 88.69 120 ILE A C 1
ATOM 875 O O . ILE A 1 120 ? 12.234 -2.550 -15.717 1.00 88.69 120 ILE A O 1
ATOM 879 N N . LEU A 1 121 ? 10.990 -0.712 -15.443 1.00 89.69 121 LEU A N 1
ATOM 880 C CA . LEU A 1 121 ? 11.854 0.175 -16.224 1.00 89.69 121 LEU A CA 1
ATOM 881 C C . LEU A 1 121 ? 12.635 1.091 -15.272 1.00 89.69 121 LEU A C 1
ATOM 883 O O . LEU A 1 121 ? 12.059 1.974 -14.645 1.00 89.69 121 LEU A O 1
ATOM 887 N N . CYS A 1 122 ? 13.952 0.909 -15.180 1.00 88.44 122 CYS A N 1
ATOM 888 C CA . CYS A 1 122 ? 14.841 1.705 -14.330 1.00 88.44 122 CYS A CA 1
ATOM 889 C C . CYS A 1 122 ? 15.885 2.429 -15.196 1.00 88.44 122 CYS A C 1
ATOM 891 O O . CYS A 1 122 ? 17.065 2.085 -15.223 1.00 88.44 122 CYS A O 1
ATOM 893 N N . ARG A 1 123 ? 15.408 3.404 -15.978 1.00 87.62 123 ARG A N 1
ATOM 894 C CA . ARG A 1 123 ? 16.199 4.203 -16.928 1.00 87.62 123 ARG A CA 1
ATOM 895 C C . ARG A 1 123 ? 16.546 5.567 -16.333 1.00 87.62 123 ARG A C 1
ATOM 897 O O . ARG A 1 123 ? 15.665 6.238 -15.812 1.00 87.62 123 ARG A O 1
ATOM 904 N N . ASN A 1 124 ? 17.793 6.000 -16.493 1.00 86.69 124 ASN A N 1
ATOM 905 C CA . ASN A 1 124 ? 18.329 7.282 -16.024 1.00 86.69 124 ASN A CA 1
ATOM 906 C C . ASN A 1 124 ? 18.219 7.498 -14.505 1.00 86.69 124 ASN A C 1
ATOM 908 O O . ASN A 1 124 ? 18.031 8.620 -14.046 1.00 86.69 124 ASN A O 1
ATOM 912 N N . VAL A 1 125 ? 18.355 6.429 -13.724 1.00 88.00 125 VAL A N 1
ATOM 913 C CA . VAL A 1 125 ? 18.284 6.451 -12.256 1.00 88.00 125 VAL A CA 1
ATOM 914 C C . VAL A 1 125 ? 19.598 5.977 -11.641 1.00 88.00 125 VAL A C 1
ATOM 916 O O . VAL A 1 125 ? 20.116 6.608 -10.721 1.00 88.00 125 VAL A O 1
ATOM 919 N N . LEU A 1 126 ? 20.178 4.890 -12.155 1.00 89.25 126 LEU A N 1
ATOM 920 C CA . LEU A 1 126 ? 21.331 4.241 -11.524 1.00 89.25 126 LEU A CA 1
ATOM 921 C C . LEU A 1 126 ? 22.62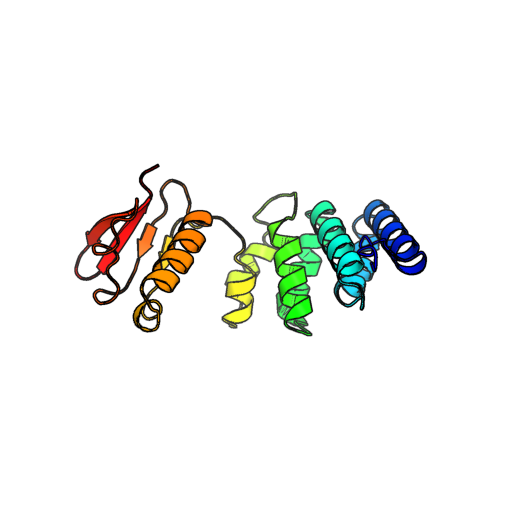4 5.042 -11.704 1.00 89.25 126 LEU A C 1
ATOM 923 O O . LEU A 1 126 ? 23.531 4.929 -10.884 1.00 89.25 126 LEU A O 1
ATOM 927 N N . ILE A 1 127 ? 22.687 5.899 -12.728 1.00 88.56 127 ILE A N 1
ATOM 928 C CA . ILE A 1 127 ? 23.842 6.764 -13.026 1.00 88.56 127 ILE A CA 1
ATOM 929 C C . ILE A 1 127 ? 24.221 7.733 -11.893 1.00 88.56 127 ILE A C 1
ATOM 931 O O . ILE A 1 127 ? 25.3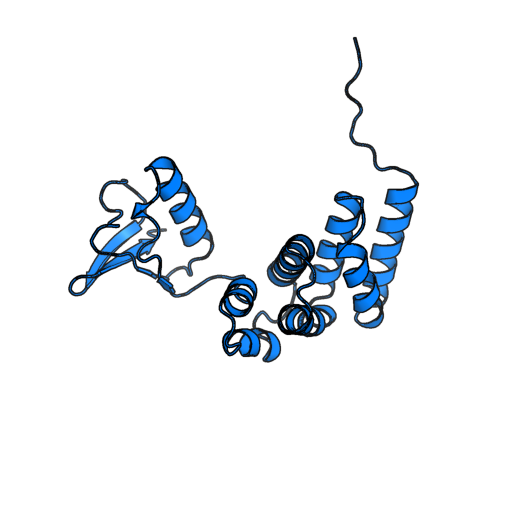35 8.250 -11.887 1.00 88.56 127 ILE A O 1
ATOM 935 N N . TYR A 1 128 ? 23.318 7.996 -10.946 1.00 88.31 128 TYR A N 1
ATOM 936 C CA . TYR A 1 128 ? 23.547 8.926 -9.834 1.00 88.31 128 TYR A CA 1
ATOM 937 C C . TYR A 1 128 ? 24.061 8.245 -8.563 1.00 88.31 128 TYR A C 1
ATOM 939 O O . TYR A 1 128 ? 24.325 8.912 -7.560 1.00 88.31 128 TYR A O 1
ATOM 947 N N . PHE A 1 129 ? 24.161 6.917 -8.565 1.00 90.62 129 PHE A N 1
ATOM 948 C CA . PHE A 1 129 ? 24.438 6.137 -7.370 1.00 90.62 129 PHE A CA 1
ATOM 949 C C . PHE A 1 129 ? 25.815 5.485 -7.419 1.00 90.62 129 PHE A C 1
ATOM 951 O O . PHE A 1 129 ? 26.306 5.086 -8.468 1.00 90.62 129 PHE A O 1
ATOM 958 N N . GLN A 1 130 ? 26.420 5.360 -6.238 1.00 90.94 130 GLN A N 1
ATOM 959 C CA . GLN A 1 130 ? 27.582 4.499 -6.042 1.00 90.94 130 GLN A CA 1
ATOM 960 C C . GLN A 1 130 ? 27.159 3.030 -6.115 1.00 90.94 130 GLN A C 1
ATOM 962 O O . GLN A 1 130 ? 25.995 2.696 -5.857 1.00 90.94 130 GLN A O 1
ATOM 967 N N . ASP A 1 131 ? 28.118 2.164 -6.414 1.00 92.00 131 ASP A N 1
ATOM 968 C CA . ASP A 1 131 ? 27.914 0.741 -6.678 1.00 92.00 131 ASP A CA 1
ATOM 969 C C . ASP A 1 131 ? 27.130 0.021 -5.560 1.00 92.00 131 ASP A C 1
ATOM 971 O O . ASP A 1 131 ? 26.172 -0.702 -5.845 1.00 92.00 131 ASP A O 1
ATOM 975 N N . GLU A 1 132 ? 27.402 0.296 -4.278 1.00 90.75 132 GLU A N 1
ATOM 976 C CA . GLU A 1 132 ? 26.666 -0.326 -3.163 1.00 90.75 132 GLU A CA 1
ATOM 977 C C . GLU A 1 132 ? 25.197 0.104 -3.115 1.00 90.75 132 GLU A C 1
ATOM 979 O O . GLU A 1 132 ? 24.328 -0.629 -2.637 1.00 90.75 132 GLU A O 1
ATOM 984 N N . ARG A 1 133 ? 24.899 1.331 -3.552 1.00 90.88 133 ARG A N 1
ATOM 985 C CA . ARG A 1 133 ? 23.525 1.839 -3.598 1.00 90.88 133 ARG A CA 1
ATOM 986 C C . ARG A 1 133 ? 22.786 1.314 -4.821 1.00 90.88 133 ARG A C 1
ATOM 988 O O . ARG A 1 133 ? 21.602 1.025 -4.680 1.00 90.88 133 ARG A O 1
ATOM 995 N N . ILE A 1 134 ? 23.469 1.143 -5.953 1.00 91.44 134 ILE A N 1
ATOM 996 C CA . ILE A 1 134 ? 22.909 0.478 -7.135 1.00 91.44 134 ILE A CA 1
ATOM 997 C C . ILE A 1 134 ? 22.447 -0.930 -6.759 1.00 91.44 134 ILE A C 1
ATOM 999 O O . ILE A 1 134 ? 21.281 -1.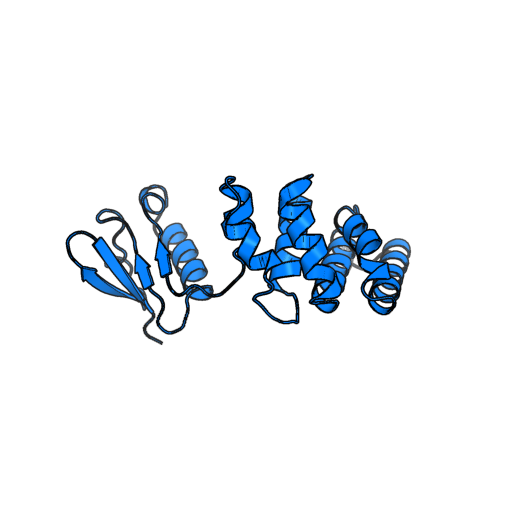248 -6.966 1.00 91.44 134 ILE A O 1
ATOM 1003 N N . LEU A 1 135 ? 23.307 -1.729 -6.119 1.00 90.69 135 LEU A N 1
ATOM 1004 C CA . LEU A 1 135 ? 22.963 -3.089 -5.690 1.00 90.69 135 LEU A CA 1
ATOM 1005 C C . LEU A 1 135 ? 21.721 -3.126 -4.792 1.00 90.69 135 LEU A C 1
ATOM 1007 O O . LEU A 1 135 ? 20.789 -3.866 -5.080 1.00 90.69 135 LEU A O 1
ATOM 1011 N N . ARG A 1 136 ? 21.638 -2.249 -3.781 1.00 88.56 136 ARG A N 1
ATOM 1012 C CA . ARG A 1 136 ? 20.447 -2.166 -2.913 1.00 88.56 136 ARG A CA 1
ATOM 1013 C C . ARG A 1 136 ? 19.169 -1.784 -3.656 1.00 88.56 136 ARG A C 1
ATOM 1015 O O . ARG A 1 136 ? 18.090 -2.207 -3.255 1.00 88.56 136 ARG A O 1
ATOM 1022 N N . VAL A 1 137 ? 19.265 -0.929 -4.676 1.00 89.56 137 VAL A N 1
ATOM 1023 C CA . VAL A 1 137 ? 18.111 -0.599 -5.523 1.00 89.56 137 VAL A CA 1
ATOM 1024 C C . VAL A 1 137 ? 17.705 -1.836 -6.314 1.00 89.56 137 VAL A C 1
ATOM 1026 O O . VAL A 1 137 ? 16.539 -2.206 -6.276 1.00 89.56 137 VAL A O 1
ATOM 1029 N N . ILE A 1 138 ? 18.658 -2.506 -6.964 1.00 90.44 138 ILE A N 1
ATOM 1030 C CA . ILE A 1 138 ? 18.396 -3.709 -7.757 1.00 90.44 138 ILE A CA 1
ATOM 1031 C C . ILE A 1 138 ? 17.785 -4.829 -6.915 1.00 90.44 138 ILE A C 1
ATOM 1033 O O . ILE A 1 138 ? 16.783 -5.392 -7.341 1.00 90.44 138 ILE A O 1
ATOM 1037 N N . ASP A 1 139 ? 18.310 -5.107 -5.721 1.00 89.19 139 ASP A N 1
ATOM 1038 C CA . ASP A 1 139 ? 17.754 -6.126 -4.822 1.00 89.19 139 ASP A CA 1
ATOM 1039 C C . ASP A 1 139 ? 16.271 -5.855 -4.526 1.00 89.19 139 ASP A C 1
ATOM 1041 O O . ASP A 1 139 ? 15.433 -6.741 -4.685 1.00 89.19 139 ASP A O 1
ATOM 1045 N N . ARG A 1 140 ? 15.918 -4.598 -4.220 1.00 85.56 140 ARG A N 1
ATOM 1046 C CA . ARG A 1 140 ? 14.521 -4.194 -3.996 1.00 85.56 140 ARG A CA 1
ATOM 1047 C C . ARG A 1 140 ? 13.651 -4.312 -5.243 1.00 85.56 140 ARG A C 1
ATOM 1049 O O . ARG A 1 140 ? 12.488 -4.684 -5.130 1.00 85.56 140 ARG A O 1
ATOM 1056 N N . LEU A 1 141 ? 14.175 -3.985 -6.426 1.00 88.69 141 LEU A N 1
ATOM 1057 C CA . LEU A 1 141 ? 13.426 -4.160 -7.676 1.00 88.69 141 LEU A CA 1
ATOM 1058 C C . LEU A 1 141 ? 13.169 -5.647 -7.956 1.00 88.69 141 LEU A C 1
ATOM 1060 O O . LEU A 1 141 ? 12.082 -6.005 -8.392 1.00 88.69 141 LEU A O 1
ATOM 1064 N N . VAL A 1 142 ? 14.141 -6.516 -7.668 1.00 88.88 142 VAL A N 1
ATOM 1065 C CA . VAL A 1 142 ? 14.019 -7.972 -7.837 1.00 88.88 142 VAL A CA 1
ATOM 1066 C C . VAL A 1 142 ? 13.010 -8.582 -6.861 1.00 88.88 142 VAL A C 1
ATOM 1068 O O . VAL A 1 142 ? 12.281 -9.492 -7.250 1.00 88.88 142 VAL A O 1
ATOM 1071 N N . GLU A 1 143 ? 12.918 -8.074 -5.628 1.00 85.62 143 GLU A N 1
ATOM 1072 C CA . GLU A 1 143 ? 11.892 -8.479 -4.647 1.00 85.62 143 GLU A CA 1
ATOM 1073 C C . GLU A 1 143 ? 10.460 -8.246 -5.154 1.00 85.62 143 GLU A C 1
ATOM 1075 O O . GLU A 1 143 ? 9.553 -8.996 -4.802 1.00 85.62 143 GLU A O 1
ATOM 1080 N N . HIS A 1 144 ? 10.275 -7.251 -6.022 1.00 83.00 144 HIS A N 1
ATOM 1081 C CA . HIS A 1 144 ? 8.988 -6.887 -6.614 1.00 83.00 144 HIS A CA 1
ATOM 1082 C C . HIS A 1 144 ? 8.849 -7.381 -8.060 1.00 83.00 144 HIS A C 1
ATOM 1084 O O . HIS A 1 144 ? 7.962 -6.934 -8.777 1.00 83.00 144 HIS A O 1
ATOM 1090 N N . LEU A 1 145 ? 9.709 -8.288 -8.532 1.00 87.75 145 LEU A N 1
ATOM 1091 C CA . LEU A 1 145 ? 9.655 -8.803 -9.899 1.00 87.75 145 LEU A CA 1
ATOM 1092 C C . LEU A 1 145 ? 8.968 -10.174 -9.952 1.00 87.75 145 LEU A C 1
ATOM 1094 O O . LEU A 1 145 ? 9.271 -11.080 -9.162 1.00 87.75 145 LEU A O 1
ATOM 1098 N N . ALA A 1 146 ? 8.064 -10.349 -10.918 1.00 87.38 146 ALA A N 1
ATOM 1099 C CA . ALA A 1 146 ? 7.438 -11.636 -11.204 1.00 87.38 146 ALA A CA 1
ATOM 1100 C C . ALA A 1 146 ? 8.506 -12.700 -11.500 1.00 87.38 146 ALA A C 1
ATOM 1102 O O . ALA A 1 146 ? 9.612 -12.351 -11.923 1.00 87.38 146 ALA A O 1
ATOM 1103 N N . PRO A 1 147 ? 8.215 -14.002 -11.294 1.00 84.50 147 PRO A N 1
ATOM 1104 C CA . PRO A 1 147 ? 9.161 -15.076 -11.602 1.00 84.50 147 PRO A CA 1
ATOM 1105 C C . PRO A 1 147 ? 9.790 -14.960 -12.997 1.00 84.50 147 PRO A C 1
ATOM 1107 O O . PRO A 1 147 ? 11.000 -15.120 -13.123 1.00 84.50 147 PRO A O 1
ATOM 1110 N N . ASP A 1 148 ? 8.988 -14.578 -13.994 1.00 87.00 148 ASP A N 1
ATOM 1111 C CA . ASP A 1 148 ? 9.410 -14.386 -15.386 1.00 87.00 148 ASP A CA 1
ATOM 1112 C C . ASP A 1 148 ? 9.529 -12.906 -15.784 1.00 87.00 148 ASP A C 1
ATOM 1114 O O . ASP A 1 148 ? 9.541 -12.566 -16.974 1.00 87.00 148 ASP A O 1
ATOM 1118 N N . GLY A 1 149 ? 9.602 -12.008 -14.802 1.00 89.56 149 GLY A N 1
ATOM 1119 C CA . GLY A 1 149 ? 9.626 -10.577 -15.052 1.00 89.56 149 GLY A CA 1
ATOM 1120 C C . GLY A 1 149 ? 10.963 -10.078 -15.604 1.00 89.56 149 GLY A C 1
ATOM 1121 O O 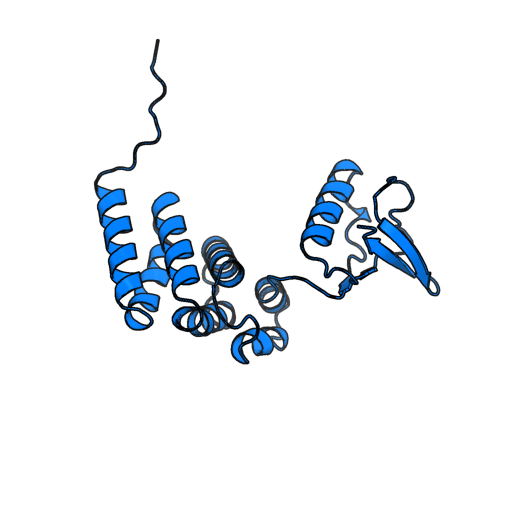. GLY A 1 149 ? 11.994 -10.757 -15.548 1.00 89.56 149 GLY A O 1
ATOM 1122 N N . LEU A 1 150 ? 10.944 -8.865 -16.157 1.00 92.25 150 LEU A N 1
ATOM 1123 C CA . LEU A 1 150 ? 12.107 -8.202 -16.751 1.00 92.25 150 LEU A CA 1
ATOM 1124 C C . LEU A 1 150 ? 12.415 -6.858 -16.083 1.00 92.25 150 LEU A C 1
ATOM 1126 O O . LEU A 1 150 ? 11.520 -6.061 -15.825 1.00 92.25 150 LEU A O 1
ATOM 1130 N N . ILE A 1 151 ? 13.695 -6.560 -15.885 1.00 92.12 151 ILE A N 1
ATOM 1131 C CA . ILE A 1 151 ? 14.164 -5.213 -15.544 1.00 92.12 151 ILE A CA 1
ATOM 1132 C C . ILE A 1 151 ? 14.882 -4.637 -16.761 1.00 92.12 151 ILE A C 1
ATOM 1134 O O . ILE A 1 151 ? 15.843 -5.235 -17.235 1.00 92.12 151 ILE A O 1
ATOM 1138 N N . ALA A 1 152 ? 14.456 -3.484 -17.269 1.00 91.19 152 ALA A N 1
ATOM 1139 C CA . ALA A 1 152 ? 15.170 -2.784 -18.336 1.00 91.19 152 ALA A CA 1
ATOM 1140 C C . ALA A 1 152 ? 15.886 -1.545 -17.790 1.00 91.19 152 ALA A C 1
ATOM 1142 O O . ALA A 1 152 ? 15.286 -0.736 -17.079 1.00 91.19 152 ALA A O 1
ATOM 1143 N N . VAL A 1 153 ? 17.151 -1.366 -18.167 1.00 88.81 153 VAL A N 1
ATOM 1144 C CA . VAL A 1 153 ? 17.980 -0.209 -17.780 1.00 88.81 153 VAL A CA 1
ATOM 1145 C C . VAL A 1 153 ? 18.541 0.492 -19.017 1.00 88.81 153 VAL A C 1
ATOM 1147 O O . VAL A 1 153 ? 18.473 -0.022 -20.139 1.00 88.81 153 VAL A O 1
ATOM 1150 N N . GLY A 1 154 ? 19.072 1.704 -18.850 1.00 83.38 154 GLY A N 1
ATOM 1151 C CA . GLY A 1 154 ? 19.760 2.413 -19.928 1.00 83.38 154 GLY A CA 1
ATOM 1152 C C . GLY A 1 154 ? 21.081 1.753 -20.312 1.00 83.38 154 GLY A C 1
ATOM 1153 O O . GLY A 1 154 ? 21.699 1.056 -19.513 1.00 83.38 154 GLY A O 1
ATOM 1154 N N . ALA A 1 155 ? 21.560 2.011 -21.532 1.00 80.69 155 ALA A N 1
ATOM 1155 C CA . ALA A 1 155 ? 22.824 1.447 -22.011 1.00 80.69 155 ALA A CA 1
ATOM 1156 C C . ALA A 1 155 ? 24.010 1.767 -21.073 1.00 80.69 155 ALA A C 1
ATOM 1158 O O . ALA A 1 155 ? 24.823 0.901 -20.759 1.00 80.69 155 ALA A O 1
ATOM 1159 N N . SER A 1 156 ? 24.058 2.997 -20.552 1.00 83.88 156 SER A N 1
ATOM 1160 C CA . SER A 1 156 ? 25.074 3.456 -19.591 1.00 83.88 156 SER A CA 1
ATOM 1161 C C . SER A 1 156 ? 24.880 2.923 -18.163 1.00 83.88 156 SER A C 1
ATOM 1163 O O . SER A 1 156 ? 25.714 3.160 -17.295 1.00 83.88 156 SER A O 1
ATOM 1165 N N . GLU A 1 157 ? 23.785 2.212 -17.907 1.00 87.50 1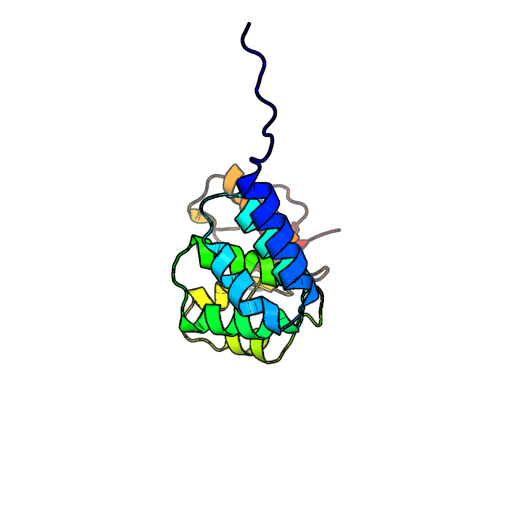57 GLU A N 1
ATOM 1166 C CA . GLU A 1 157 ? 23.363 1.724 -16.588 1.00 87.50 157 GLU A CA 1
ATOM 1167 C C . GLU A 1 157 ? 23.493 0.202 -16.465 1.00 87.50 157 GLU A C 1
ATOM 1169 O O . GLU A 1 157 ? 22.966 -0.394 -15.529 1.00 87.50 157 GLU A O 1
ATOM 1174 N N . SER A 1 158 ? 24.202 -0.428 -17.409 1.00 84.88 158 SER A N 1
ATOM 1175 C CA . SER A 1 158 ? 24.402 -1.876 -17.464 1.00 84.88 158 SER A CA 1
ATOM 1176 C C . SER A 1 158 ? 24.888 -2.453 -16.130 1.00 84.88 158 SER A C 1
ATOM 1178 O O . SER A 1 158 ? 25.867 -1.986 -15.535 1.00 84.88 158 SER A O 1
ATOM 1180 N N . LEU A 1 159 ? 24.218 -3.526 -15.704 1.00 87.06 159 LEU A N 1
ATOM 1181 C CA . LEU A 1 159 ? 24.484 -4.250 -14.464 1.00 87.06 159 LEU A CA 1
ATOM 1182 C C . LEU A 1 159 ? 25.520 -5.375 -14.617 1.00 87.06 159 LEU A C 1
ATOM 1184 O O . LEU A 1 159 ? 25.850 -6.045 -13.639 1.00 87.06 159 LEU A O 1
ATOM 1188 N N . LEU A 1 160 ? 26.053 -5.586 -15.827 1.00 84.25 160 LEU A N 1
ATOM 1189 C CA . LEU A 1 160 ? 26.98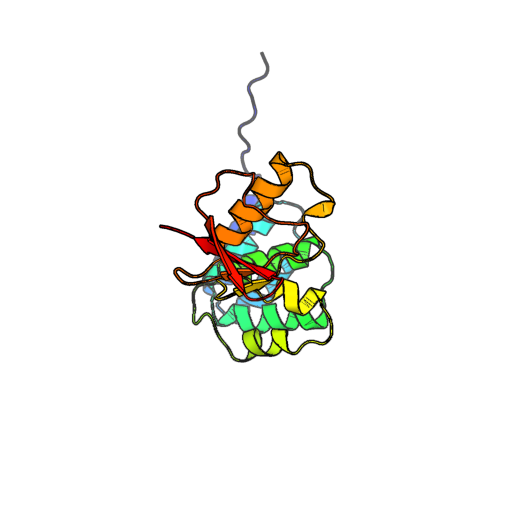8 -6.679 -16.137 1.00 84.25 160 LEU A CA 1
ATOM 1190 C C . LEU A 1 160 ? 28.242 -6.675 -15.247 1.00 84.25 160 LEU A C 1
ATOM 1192 O O . LEU A 1 160 ? 28.811 -7.728 -14.974 1.00 84.25 160 LEU A O 1
ATOM 1196 N N . ARG A 1 161 ? 28.653 -5.500 -14.760 1.00 83.69 161 ARG A N 1
ATOM 1197 C CA . ARG A 1 161 ? 29.845 -5.322 -13.917 1.00 83.69 161 ARG A CA 1
ATOM 1198 C C . ARG A 1 161 ? 29.686 -5.791 -12.466 1.00 83.69 161 ARG A C 1
ATOM 1200 O O . ARG A 1 161 ? 30.678 -5.873 -11.755 1.00 83.69 161 ARG A O 1
ATOM 1207 N N . PHE A 1 162 ? 28.463 -6.077 -12.021 1.00 83.00 162 PHE A N 1
ATOM 1208 C CA . PHE A 1 162 ? 28.158 -6.309 -10.605 1.00 83.00 162 PHE A CA 1
ATOM 1209 C C . PHE A 1 162 ? 28.116 -7.781 -10.183 1.00 83.00 162 PHE A C 1
ATOM 1211 O O . PHE A 1 162 ? 27.924 -8.057 -9.004 1.00 83.00 162 PHE A O 1
ATOM 1218 N N . GLY A 1 163 ? 28.252 -8.734 -11.115 1.00 76.44 163 GLY A N 1
ATOM 1219 C CA . GLY A 1 163 ? 28.192 -10.166 -10.784 1.00 76.44 163 GLY A CA 1
ATOM 1220 C C . GLY A 1 163 ? 26.877 -10.592 -10.116 1.00 76.44 163 GLY A C 1
ATOM 1221 O O . GLY A 1 163 ? 26.866 -11.494 -9.282 1.00 76.44 163 GLY A O 1
ATOM 1222 N N . THR A 1 164 ? 25.773 -9.908 -10.433 1.00 80.50 164 THR A N 1
ATOM 1223 C CA . THR A 1 164 ? 24.448 -10.219 -9.874 1.00 80.50 164 THR A CA 1
ATOM 1224 C C . THR A 1 164 ? 23.916 -11.553 -10.406 1.00 80.50 164 THR A C 1
ATOM 1226 O O . THR A 1 164 ? 24.385 -12.072 -11.418 1.00 80.50 164 THR A O 1
ATOM 1229 N N . ARG A 1 165 ? 22.864 -12.085 -9.769 1.00 79.19 165 ARG A N 1
ATOM 1230 C CA . ARG A 1 165 ? 22.099 -13.249 -10.267 1.00 79.19 165 ARG A CA 1
ATOM 1231 C C . ARG A 1 165 ? 21.199 -12.925 -11.470 1.00 79.19 165 ARG A C 1
ATOM 1233 O O . ARG A 1 165 ? 20.345 -13.728 -11.842 1.00 79.19 165 ARG A O 1
ATOM 1240 N N . LEU A 1 166 ? 21.346 -11.735 -12.048 1.00 85.81 166 LEU A N 1
ATOM 1241 C CA . LEU A 1 166 ? 20.561 -11.300 -13.188 1.00 85.81 166 LEU A CA 1
ATOM 1242 C C . LEU A 1 166 ? 21.250 -11.705 -14.487 1.00 85.81 166 LEU A C 1
ATOM 1244 O O . LEU A 1 166 ? 22.389 -11.317 -14.748 1.00 85.81 166 LEU A O 1
ATOM 1248 N N . MET A 1 167 ? 20.531 -12.434 -15.333 1.00 86.94 167 MET A N 1
ATOM 1249 C CA . MET A 1 167 ? 20.963 -12.689 -16.700 1.00 86.94 167 MET A CA 1
ATOM 1250 C C . MET A 1 167 ? 20.592 -11.513 -17.587 1.00 86.94 167 MET A C 1
ATOM 1252 O O . MET A 1 167 ? 19.431 -11.111 -17.641 1.00 86.94 167 MET A O 1
ATOM 1256 N N . CYS A 1 168 ? 21.598 -10.978 -18.274 1.00 88.75 168 CYS A N 1
ATOM 1257 C CA . CYS A 1 168 ? 21.431 -9.906 -19.240 1.00 88.75 168 CYS A CA 1
ATOM 1258 C C . CYS A 1 168 ? 21.022 -10.476 -20.601 1.00 88.75 168 CYS A C 1
ATOM 1260 O O . CYS A 1 168 ? 21.672 -11.380 -21.125 1.00 88.75 168 CYS A O 1
ATOM 1262 N N . GLU A 1 169 ? 19.988 -9.895 -21.186 1.00 87.44 169 GLU A N 1
ATOM 1263 C CA . GLU A 1 169 ? 19.565 -10.078 -22.561 1.00 87.44 169 GLU A CA 1
ATOM 1264 C C . GLU A 1 169 ? 19.614 -8.709 -23.247 1.00 87.44 169 GLU A C 1
ATOM 1266 O O . GLU A 1 169 ? 18.918 -7.769 -22.860 1.00 87.44 169 GLU A O 1
ATOM 1271 N N . GLU A 1 170 ? 20.457 -8.570 -24.264 1.00 81.25 170 GLU A N 1
ATOM 1272 C CA . GLU A 1 170 ? 20.487 -7.364 -25.085 1.00 81.25 170 GLU A CA 1
ATOM 1273 C C . GLU A 1 170 ? 19.433 -7.483 -26.188 1.00 81.25 170 GLU A C 1
ATOM 1275 O O . GLU A 1 170 ? 19.427 -8.444 -26.958 1.00 81.25 170 GLU A O 1
ATOM 1280 N N . ARG A 1 171 ? 18.529 -6.501 -26.276 1.00 81.00 171 ARG A N 1
ATOM 1281 C CA . ARG A 1 171 ? 17.586 -6.386 -27.398 1.00 81.00 171 ARG A CA 1
ATOM 1282 C C . ARG A 1 171 ? 17.715 -5.000 -28.012 1.00 81.00 171 ARG A C 1
ATOM 1284 O O . ARG A 1 171 ? 17.303 -3.999 -27.419 1.00 81.00 171 ARG A O 1
ATOM 1291 N N . GLY A 1 172 ? 18.294 -4.936 -29.208 1.00 77.50 172 GLY A N 1
ATOM 1292 C CA . GLY A 1 172 ? 18.664 -3.664 -29.828 1.00 77.50 172 GLY A CA 1
ATOM 1293 C C . GLY A 1 172 ? 19.738 -2.960 -28.997 1.00 77.50 172 GLY A C 1
ATOM 1294 O O . GLY A 1 172 ? 20.752 -3.562 -28.696 1.00 77.50 172 GLY A O 1
ATOM 1295 N N . SER A 1 173 ? 19.505 -1.706 -28.600 1.00 71.50 173 SER A N 1
ATOM 1296 C CA . SER A 1 173 ? 20.433 -0.913 -27.773 1.00 71.50 173 SER A CA 1
ATOM 1297 C C . SER A 1 173 ? 20.030 -0.832 -26.293 1.00 71.50 173 SER A C 1
ATOM 1299 O O . SER A 1 173 ? 20.397 0.121 -25.600 1.00 71.50 173 SER A O 1
ATOM 1301 N N . SER A 1 174 ? 19.172 -1.744 -25.829 1.00 72.50 174 SER A N 1
ATOM 1302 C CA . SER A 1 174 ? 18.671 -1.766 -24.451 1.00 72.50 174 SER A CA 1
ATOM 1303 C C . SER A 1 174 ? 19.021 -3.088 -23.780 1.00 72.50 174 SER A C 1
ATOM 1305 O O . SER A 1 174 ? 18.913 -4.153 -24.391 1.00 72.50 174 SER A O 1
ATOM 1307 N N . PHE A 1 175 ? 19.421 -3.001 -22.513 1.00 85.50 175 PHE A N 1
ATOM 1308 C CA . PHE A 1 175 ? 19.746 -4.159 -21.690 1.00 85.50 175 PHE A CA 1
ATOM 1309 C C . PHE A 1 175 ? 18.541 -4.538 -20.837 1.00 85.50 175 PHE A C 1
ATOM 1311 O O . PHE A 1 175 ? 17.991 -3.703 -20.112 1.00 85.50 175 PHE A O 1
ATOM 1318 N N . PHE A 1 176 ? 18.159 -5.805 -20.927 1.00 89.06 176 PHE A N 1
ATOM 1319 C CA . PHE A 1 176 ? 17.091 -6.421 -20.158 1.00 89.06 176 PHE A CA 1
ATOM 1320 C C . PHE A 1 176 ? 17.696 -7.439 -19.204 1.00 89.06 176 PHE A C 1
ATOM 1322 O O . PHE A 1 176 ? 18.627 -8.150 -19.558 1.00 89.06 176 PHE A O 1
ATOM 1329 N N . TYR A 1 177 ? 17.170 -7.518 -17.993 1.00 91.88 177 TYR A N 1
ATOM 1330 C CA . TYR A 1 177 ? 17.683 -8.375 -16.939 1.00 91.88 177 TYR A CA 1
ATOM 1331 C C . TYR A 1 177 ? 16.567 -9.263 -16.408 1.00 91.88 177 TYR A C 1
ATOM 1333 O O . TYR A 1 177 ? 15.490 -8.771 -16.075 1.00 91.88 177 TYR A O 1
ATOM 1341 N N . ARG A 1 178 ? 16.835 -10.566 -16.320 1.00 90.12 178 ARG A N 1
ATOM 1342 C CA . ARG A 1 178 ? 15.936 -11.568 -15.732 1.00 90.12 178 ARG A CA 1
ATOM 1343 C C . ARG A 1 178 ? 16.592 -12.200 -14.516 1.00 90.12 178 ARG A C 1
ATOM 1345 O O . ARG A 1 178 ? 17.796 -12.451 -14.533 1.00 90.12 178 ARG A O 1
ATOM 1352 N N . CYS A 1 179 ? 15.816 -12.471 -13.472 1.00 84.25 179 CYS A N 1
ATOM 1353 C CA . CYS A 1 179 ? 16.327 -13.182 -12.306 1.00 84.25 179 CYS A CA 1
ATOM 1354 C C . CYS A 1 179 ? 16.481 -14.669 -12.625 1.00 84.25 179 CYS A C 1
ATOM 1356 O O . CYS A 1 179 ? 15.513 -15.318 -13.008 1.00 84.25 179 CYS A O 1
ATOM 1358 N N . VAL A 1 180 ? 17.679 -15.218 -12.428 1.00 75.56 180 VAL A N 1
ATOM 1359 C CA . VAL A 1 180 ? 17.866 -16.671 -12.396 1.00 75.56 180 VAL A CA 1
ATOM 1360 C C . VAL A 1 180 ? 17.582 -17.113 -10.968 1.00 75.56 180 VAL A C 1
ATOM 1362 O O . VAL A 1 180 ? 18.292 -16.703 -10.045 1.00 75.56 180 VAL A O 1
ATOM 1365 N N . ARG A 1 181 ? 16.493 -17.852 -10.772 1.00 64.38 181 ARG A N 1
ATOM 1366 C CA . ARG A 1 181 ? 16.154 -18.454 -9.479 1.00 64.38 181 ARG A CA 1
ATOM 1367 C C . ARG A 1 181 ? 16.653 -19.886 -9.419 1.00 64.38 181 ARG A C 1
ATOM 1369 O O . ARG A 1 181 ? 16.561 -20.575 -10.457 1.00 64.38 181 ARG A O 1
#